Protein AF-A0A932PH37-F1 (afdb_monomer_lite)

Secondary structure (DSSP, 8-state):
-PPPPHHHHHHHHHHHH-TTS---HHHHHHHHHHS-B-----BPPGGG-EEEP-PPPPPSSSS----EEEE---GGGTEEEEEEEE--STTSS-TTSEEEEEEEGGG--STGGGTT-EEEEEE-B-TTEEEEEEPPPTT--EE--TTS--EE--SEEEESPBSS-EEEEEE-TTS-EEEEEE-SS-GGGSS-HHHHHHTTSSHHHHHHHHHH-EEE-TTS-EEEPPGGGSTTSS-GGG-TT-EEEEE-GGGTT-EE-TTS-EES--HHHHHHHHHHHHT--TTEEEEEEEEEEEEEEEE-TTS-EEEEEEEEEEEEEEE------TTS--------TT--PPPEEEEEEEEEEEEEEESS-S-EE---SSS----

pLDDT: mean 86.45, std 14.24, range [42.91, 98.31]

Foldseek 3Di:
DDDDDLARLLVVLLQQQAPVHPHAPVSNVVSVFWAAEFEFLFDDDPPQWDWDDAPQQAFPDPDRQGQTETERDDQQSFKWWKRKDAPPDPVRPFHQHIYIDTDTVVRVQEPVSSPSTHIEGEAHDDASYKYKYKQAAVVCQWDDDPRGDTGGRHQKYWYRFDDQKKKKWKFAQLIIMIIIGHHDDDPCNGGDCQLCVLQPVDPQSVVLQVVQGWDQDPVRHIHRDDLCRDPQSGTRPGDPPMFMFMDGCCVAQWNQDPVRDIDRDHPLQVVVLVVCVVPPDDFWDDKDKGKTWIWMWGQHPNSGIWIKIWIKIKIKTWGFDQPPDPPDDRDPPDDDPPDPRDTDIDIHMGTQFMAGGPRPHDDTDGDHDDDDDPD

Radius of gyration: 23.02 Å; chains: 1; bounding box: 61×54×75 Å

Sequence (375 aa):
MAVASQEQRAKTAQKMLDPANNFTYLDQTYFLETCPISPPHGYFVNSMATKKATPRVISTEKDQFTFEKMKITDVLDKIAYIKFRPVTNNTEGQPGAITFSTTLVRDLKTTGERAGMVPCWFLPWYSAKIIQMSIPDVNTAQFTPPGYDPIPNPRLFFTAAINGCSVFAYGNPRSPRVAHAGINGALRDCIQAQDFQSLGGESHQVWRNLLEGIKVDGTGRVVPKTAAEHKSGTLKQNRAGGSFGEVSRLQYVSRLKPNGNFEAVTNESDAFEKYLEKNRTGYVTKVQVNPFGCVFGLRNDGGAWAFTLQRNACVSYHRVYVKKSLFSKAKTVSHGPDKKTPDLLFYSAVNLGFTRFFPQPSLVHYHAKESIQIY

Structure (mmCIF, N/CA/C/O backbone):
data_AF-A0A932PH37-F1
#
_entry.id   AF-A0A932PH37-F1
#
loop_
_atom_site.group_PDB
_atom_site.id
_atom_site.type_symbol
_atom_site.label_atom_id
_atom_site.label_alt_id
_atom_site.label_comp_id
_atom_site.label_asym_id
_atom_site.label_entity_id
_atom_site.label_seq_id
_atom_site.pdbx_PDB_ins_code
_atom_site.Cartn_x
_atom_site.Cartn_y
_atom_site.Cartn_z
_atom_site.occupancy
_atom_site.B_iso_or_equiv
_atom_site.auth_seq_id
_atom_site.auth_comp_id
_atom_site.auth_asym_id
_atom_site.auth_atom_id
_atom_site.pdbx_PDB_model_num
ATOM 1 N N . MET A 1 1 ? -22.211 -6.335 22.040 1.00 43.66 1 MET A N 1
ATOM 2 C CA . MET A 1 1 ? -20.887 -6.983 22.212 1.00 43.66 1 MET A CA 1
ATOM 3 C C . MET A 1 1 ? -19.877 -5.900 22.544 1.00 43.66 1 MET A C 1
ATOM 5 O O . MET A 1 1 ? -19.905 -4.866 21.890 1.00 43.66 1 MET A O 1
ATOM 9 N N . ALA A 1 2 ? -19.036 -6.085 23.565 1.00 53.03 2 ALA A N 1
ATOM 10 C CA . ALA A 1 2 ? -17.994 -5.108 23.873 1.00 53.03 2 ALA A CA 1
ATOM 11 C C . ALA A 1 2 ? -16.964 -5.084 22.735 1.00 53.03 2 ALA A C 1
ATOM 13 O O . ALA A 1 2 ? -16.420 -6.121 22.358 1.00 53.03 2 ALA A O 1
ATOM 14 N N . VAL A 1 3 ? -16.722 -3.907 22.165 1.00 66.19 3 VAL A N 1
ATOM 15 C CA . VAL A 1 3 ? -15.697 -3.722 21.140 1.00 66.19 3 VAL A CA 1
ATOM 16 C C . VAL A 1 3 ? -14.330 -3.835 21.818 1.00 66.19 3 VAL A C 1
ATOM 18 O O . VAL A 1 3 ? -14.034 -3.053 22.719 1.00 66.19 3 VAL A O 1
ATOM 21 N N . ALA A 1 4 ? -13.501 -4.797 21.397 1.00 79.06 4 ALA A N 1
ATOM 22 C CA . ALA A 1 4 ? -12.147 -4.957 21.930 1.00 79.06 4 ALA A CA 1
ATOM 23 C C . ALA A 1 4 ? -11.355 -3.644 21.817 1.00 79.06 4 ALA A C 1
ATOM 25 O O . ALA A 1 4 ? -11.414 -2.968 20.777 1.00 79.06 4 ALA A O 1
ATOM 26 N N . SER A 1 5 ? -10.601 -3.306 22.869 1.00 88.00 5 SER A N 1
ATOM 27 C CA . SER A 1 5 ? -9.776 -2.096 22.893 1.00 88.00 5 SER A CA 1
ATOM 28 C C . SER A 1 5 ? -8.711 -2.144 21.793 1.00 88.00 5 SER A C 1
ATOM 30 O O . SER A 1 5 ? -8.308 -3.218 21.340 1.00 88.00 5 SER A O 1
ATOM 32 N N . GLN A 1 6 ? -8.215 -0.986 21.350 1.00 86.81 6 GLN A N 1
ATOM 33 C CA . GLN A 1 6 ? -7.153 -0.942 20.333 1.00 86.81 6 GLN A CA 1
ATOM 34 C C . GLN A 1 6 ? -5.896 -1.700 20.779 1.00 86.81 6 GLN A C 1
ATOM 36 O O . GLN A 1 6 ? -5.242 -2.349 19.967 1.00 86.81 6 GLN A O 1
ATOM 41 N N . GLU A 1 7 ? -5.583 -1.667 22.074 1.00 90.50 7 GLU A N 1
ATOM 42 C CA . GLU A 1 7 ? -4.462 -2.412 22.642 1.00 90.50 7 GLU A CA 1
ATOM 43 C C . GLU A 1 7 ? -4.683 -3.928 22.551 1.00 90.50 7 GLU A C 1
ATOM 45 O O . GLU A 1 7 ? -3.783 -4.661 22.144 1.00 90.50 7 GLU A O 1
ATOM 50 N N . GLN A 1 8 ? -5.894 -4.406 22.856 1.00 91.81 8 GLN A N 1
ATOM 51 C CA . GLN A 1 8 ? -6.252 -5.816 22.682 1.00 91.81 8 GLN A CA 1
ATOM 52 C C . GLN A 1 8 ? -6.168 -6.237 21.212 1.00 91.81 8 GLN A C 1
ATOM 54 O O . GLN A 1 8 ? -5.645 -7.312 20.918 1.00 91.81 8 GLN A O 1
ATOM 59 N N . ARG A 1 9 ? -6.616 -5.385 20.278 1.00 91.19 9 ARG A N 1
ATOM 60 C CA . ARG A 1 9 ? -6.482 -5.641 18.835 1.00 91.19 9 ARG A CA 1
ATOM 61 C C . ARG A 1 9 ? -5.021 -5.709 18.403 1.00 91.19 9 ARG A C 1
ATOM 63 O O . ARG A 1 9 ? -4.671 -6.622 17.670 1.00 91.19 9 ARG A O 1
ATOM 70 N N . ALA A 1 10 ? -4.167 -4.804 18.881 1.00 92.50 10 ALA A N 1
ATOM 71 C CA . ALA A 1 10 ? -2.737 -4.814 18.569 1.00 92.50 10 ALA A CA 1
ATOM 72 C C . ALA A 1 10 ? -2.035 -6.071 19.115 1.00 92.50 10 ALA A C 1
ATOM 74 O O . ALA A 1 10 ? -1.281 -6.715 18.389 1.00 92.50 10 ALA A O 1
ATOM 75 N N . LYS A 1 11 ? -2.336 -6.479 20.357 1.00 93.50 11 LYS A N 1
ATOM 76 C CA . LYS A 1 11 ? -1.835 -7.741 20.937 1.00 93.50 11 LYS A CA 1
ATOM 77 C C . LYS A 1 11 ? -2.321 -8.960 20.151 1.00 93.50 11 LYS A C 1
ATOM 79 O O . LYS A 1 11 ? -1.546 -9.877 19.896 1.00 93.50 11 LYS A O 1
ATOM 84 N N . THR A 1 12 ? -3.586 -8.949 19.731 1.00 93.38 12 THR A N 1
ATOM 85 C CA . THR A 1 12 ? -4.168 -10.001 18.887 1.00 93.38 12 THR A CA 1
ATOM 86 C C . THR A 1 12 ? -3.477 -10.055 17.526 1.00 93.38 12 THR A C 1
ATOM 88 O O . THR A 1 12 ? -3.078 -11.135 17.111 1.00 93.38 12 THR A O 1
ATOM 91 N N . ALA A 1 13 ? -3.237 -8.905 16.885 1.00 91.88 13 ALA A N 1
ATOM 92 C CA . ALA A 1 13 ? -2.492 -8.804 15.628 1.00 91.88 13 ALA A CA 1
ATOM 93 C C . ALA A 1 13 ? -1.100 -9.426 15.754 1.00 91.88 13 ALA A C 1
ATOM 95 O O . ALA A 1 13 ? -0.714 -10.266 14.944 1.00 91.88 13 ALA A O 1
ATOM 96 N N . GLN A 1 14 ? -0.374 -9.039 16.809 1.00 94.62 14 GLN A N 1
ATOM 97 C CA . GLN A 1 14 ? 0.966 -9.536 17.085 1.00 94.62 14 GLN A CA 1
ATOM 98 C C . GLN A 1 14 ? 0.960 -11.058 17.244 1.00 94.62 14 GLN A C 1
ATOM 100 O O . GLN A 1 14 ? 1.774 -11.732 16.630 1.00 94.62 14 GLN A O 1
ATOM 105 N N . LYS A 1 15 ? 0.006 -11.605 18.006 1.00 93.75 15 LYS A N 1
ATOM 106 C CA . LYS A 1 15 ? -0.135 -13.050 18.209 1.00 93.75 15 LYS A CA 1
ATOM 107 C C . LYS A 1 15 ? -0.517 -13.791 16.920 1.00 93.75 15 LYS A C 1
ATOM 109 O O . LYS A 1 15 ? 0.052 -14.834 16.632 1.00 93.75 15 LYS A O 1
ATOM 114 N N . MET A 1 16 ? -1.480 -13.281 16.151 1.00 92.38 16 MET A N 1
ATOM 115 C CA . MET A 1 16 ? -2.005 -13.972 14.963 1.00 92.38 16 MET A CA 1
ATOM 116 C C . MET A 1 16 ? -1.009 -14.020 13.803 1.00 92.38 16 MET A C 1
ATOM 118 O O . MET A 1 16 ? -1.027 -14.961 13.010 1.00 92.38 16 MET A O 1
ATOM 122 N N . LEU A 1 17 ? -0.158 -13.001 13.692 1.00 92.25 17 LEU A N 1
ATOM 123 C CA . LEU A 1 17 ? 0.766 -12.846 12.570 1.00 92.25 17 LEU A CA 1
ATOM 124 C C . LEU A 1 17 ? 2.197 -13.281 12.901 1.00 92.25 17 LEU A C 1
ATOM 126 O O . LEU A 1 17 ? 3.015 -13.384 11.991 1.00 92.25 17 LEU A O 1
ATOM 130 N N . ASP A 1 18 ? 2.503 -13.542 14.171 1.00 90.56 18 ASP A N 1
ATOM 131 C CA . ASP A 1 18 ? 3.788 -14.096 14.584 1.00 90.56 18 ASP A CA 1
ATOM 132 C C . ASP A 1 18 ? 3.935 -15.545 14.070 1.00 90.56 18 ASP A C 1
ATOM 134 O O . ASP A 1 18 ? 3.101 -16.392 14.408 1.00 90.56 18 ASP A O 1
ATOM 138 N N . PRO A 1 19 ? 4.984 -15.847 13.275 1.00 86.81 19 PRO A N 1
ATOM 139 C CA . PRO A 1 19 ? 5.234 -17.180 12.729 1.00 86.81 19 PRO A CA 1
ATOM 140 C C . PRO A 1 19 ? 5.391 -18.288 13.775 1.00 86.81 19 PRO A C 1
ATOM 142 O O . PRO A 1 19 ? 5.235 -19.456 13.430 1.00 86.81 19 PRO A O 1
ATOM 145 N N . ALA A 1 20 ? 5.718 -17.951 15.027 1.00 89.19 20 ALA A N 1
ATOM 146 C CA . ALA A 1 20 ? 5.797 -18.920 16.117 1.00 89.19 20 ALA A CA 1
ATOM 147 C C . ALA A 1 20 ? 4.415 -19.439 16.551 1.00 89.19 20 ALA A C 1
ATOM 149 O O . ALA A 1 20 ? 4.320 -20.461 17.230 1.00 89.19 20 ALA A O 1
ATOM 150 N N . ASN A 1 21 ? 3.337 -18.746 16.170 1.00 88.56 21 ASN A N 1
ATOM 151 C CA . ASN A 1 21 ? 1.976 -19.172 16.446 1.00 88.56 21 ASN A CA 1
ATOM 152 C C . ASN A 1 21 ? 1.391 -19.906 15.227 1.00 88.56 21 ASN A C 1
ATOM 154 O O . ASN A 1 21 ? 1.403 -19.399 14.109 1.00 88.56 21 ASN A O 1
ATOM 158 N N . ASN A 1 22 ? 0.811 -21.086 15.454 1.00 88.00 22 ASN A N 1
ATOM 159 C CA . ASN A 1 22 ? 0.248 -21.955 14.411 1.00 88.00 22 ASN A CA 1
ATOM 160 C C . ASN A 1 22 ? -1.141 -21.495 13.915 1.00 88.00 22 ASN A C 1
ATOM 162 O O . ASN A 1 22 ? -2.067 -22.301 13.829 1.00 88.00 22 ASN A O 1
ATOM 166 N N . PHE A 1 23 ? -1.324 -20.203 13.630 1.00 92.56 23 PHE A N 1
ATOM 167 C CA . PHE A 1 23 ? -2.563 -19.716 13.014 1.00 92.56 23 PHE A CA 1
ATOM 168 C C . PHE A 1 23 ? -2.621 -20.094 11.539 1.00 92.56 23 PHE A C 1
ATOM 170 O O . PHE A 1 23 ? -1.613 -20.056 10.829 1.00 92.56 23 PHE A O 1
ATOM 177 N N . THR A 1 24 ? -3.815 -20.441 11.063 1.00 92.00 24 THR A N 1
ATOM 178 C CA . THR A 1 24 ? -3.998 -20.812 9.662 1.00 92.00 24 THR A CA 1
ATOM 179 C C . THR A 1 24 ? -3.940 -19.580 8.759 1.00 92.00 24 THR A C 1
ATOM 181 O O . THR A 1 24 ? -4.174 -18.444 9.183 1.00 92.00 24 THR A O 1
ATOM 184 N N . TYR A 1 25 ? -3.700 -19.806 7.466 1.00 91.19 25 TYR A N 1
ATOM 185 C CA . TYR A 1 25 ? -3.813 -18.756 6.451 1.00 91.19 25 TYR A CA 1
ATOM 186 C C . TYR A 1 25 ? -5.185 -18.059 6.486 1.00 91.19 25 TYR A C 1
ATOM 188 O O . TYR A 1 25 ? -5.261 -16.844 6.294 1.00 91.19 25 TYR A O 1
ATOM 196 N N . LEU A 1 26 ? -6.264 -18.805 6.752 1.00 91.88 26 LEU A N 1
ATOM 197 C CA . LEU A 1 26 ? -7.620 -18.258 6.826 1.00 91.88 26 LEU A CA 1
ATOM 198 C C . LEU A 1 26 ? -7.801 -17.349 8.044 1.00 91.88 26 LEU A C 1
ATOM 200 O O . LEU A 1 26 ? -8.363 -16.266 7.895 1.00 91.88 26 LEU A O 1
ATOM 204 N N . ASP A 1 27 ? -7.262 -17.728 9.206 1.00 92.94 27 ASP A N 1
ATOM 205 C CA . ASP A 1 27 ? -7.324 -16.905 10.423 1.00 92.94 27 ASP A CA 1
ATOM 206 C C . ASP A 1 27 ? -6.609 -15.564 10.226 1.00 92.94 27 ASP A C 1
ATOM 208 O O . ASP A 1 27 ? -7.140 -14.499 10.547 1.00 92.94 27 ASP A O 1
ATOM 212 N N . GLN A 1 28 ? -5.405 -15.613 9.651 1.00 94.06 28 GLN A N 1
ATOM 213 C CA . GLN A 1 28 ? -4.604 -14.425 9.356 1.00 94.06 28 GLN A CA 1
ATOM 214 C C . GLN A 1 28 ? -5.293 -13.529 8.327 1.00 94.06 28 GLN A C 1
ATOM 216 O O . GLN A 1 28 ? -5.332 -12.308 8.487 1.00 94.06 28 GLN A O 1
ATOM 221 N N . THR A 1 29 ? -5.858 -14.140 7.286 1.00 92.94 29 THR A N 1
ATOM 222 C CA . THR A 1 29 ? -6.594 -13.434 6.236 1.00 92.94 29 THR A CA 1
ATOM 223 C C . THR A 1 29 ? -7.809 -12.729 6.819 1.00 92.94 29 THR A C 1
ATOM 225 O O . THR A 1 29 ? -7.935 -11.521 6.649 1.00 92.94 29 THR A O 1
ATOM 228 N N . TYR A 1 30 ? -8.640 -13.436 7.587 1.00 93.19 30 TYR A N 1
ATOM 229 C CA . TYR A 1 30 ? -9.812 -12.859 8.238 1.00 93.19 30 TYR A CA 1
ATOM 230 C C . TYR A 1 30 ? -9.436 -11.700 9.167 1.00 93.19 30 TYR A C 1
ATOM 232 O O . TYR A 1 30 ? -10.068 -10.643 9.129 1.00 93.19 30 TYR A O 1
ATOM 240 N N . PHE A 1 31 ? -8.373 -11.852 9.965 1.00 93.94 31 PHE A N 1
ATOM 241 C CA . PHE A 1 31 ? -7.896 -10.781 10.836 1.00 93.94 31 PHE A CA 1
ATOM 242 C C . PHE A 1 31 ? -7.495 -9.530 10.041 1.00 93.94 31 PHE A C 1
ATOM 244 O O . PHE A 1 31 ? -7.988 -8.436 10.322 1.00 93.94 31 PHE A O 1
ATOM 251 N N . LEU A 1 32 ? -6.634 -9.679 9.029 1.00 94.38 32 LEU A N 1
ATOM 252 C CA . LEU A 1 32 ? -6.189 -8.558 8.195 1.00 94.38 32 LEU A CA 1
ATOM 253 C C . LEU A 1 32 ? -7.328 -7.953 7.366 1.00 94.38 32 LEU A C 1
ATOM 255 O O . LEU A 1 32 ? -7.321 -6.759 7.092 1.00 94.38 32 LEU A O 1
ATOM 259 N N . GLU A 1 33 ? -8.321 -8.744 6.972 1.00 92.94 33 GLU A N 1
ATOM 260 C CA . GLU A 1 33 ? -9.471 -8.277 6.197 1.00 92.94 33 GLU A CA 1
ATOM 261 C C . GLU A 1 33 ? -10.505 -7.534 7.055 1.00 92.94 33 GLU A C 1
ATOM 263 O O . GLU A 1 33 ? -11.275 -6.756 6.500 1.00 92.94 33 GLU A O 1
ATOM 268 N N . THR A 1 34 ? -10.498 -7.695 8.384 1.00 90.88 34 THR A N 1
ATOM 269 C CA . THR A 1 34 ? -11.500 -7.102 9.293 1.00 90.88 34 THR A CA 1
ATOM 270 C C . THR A 1 34 ? -10.936 -6.067 10.268 1.00 90.88 34 THR A C 1
ATOM 272 O O . THR A 1 34 ? -11.679 -5.200 10.733 1.00 90.88 34 THR A O 1
ATOM 275 N N . CYS A 1 35 ? -9.637 -6.104 10.575 1.00 94.12 35 CYS A N 1
ATOM 276 C CA . CYS A 1 35 ? -9.002 -5.177 11.510 1.00 94.12 35 CYS A CA 1
ATOM 277 C C . CYS A 1 35 ? -8.478 -3.926 10.786 1.00 94.12 35 CYS A C 1
ATOM 279 O O . CYS A 1 35 ? -7.540 -4.060 10.003 1.00 94.12 35 CYS A O 1
ATOM 281 N N . PRO A 1 36 ? -9.005 -2.710 11.036 1.00 94.75 36 PRO A N 1
ATOM 282 C CA . PRO A 1 36 ? -8.530 -1.502 10.362 1.00 94.75 36 PRO A CA 1
ATOM 283 C C . PRO A 1 36 ? -7.059 -1.226 10.686 1.00 94.75 36 PRO A C 1
ATOM 285 O O . PRO A 1 36 ? -6.713 -0.936 11.836 1.00 94.75 36 PRO A O 1
ATOM 288 N N . ILE A 1 37 ? -6.203 -1.297 9.666 1.00 95.75 37 ILE A N 1
ATOM 289 C CA . ILE A 1 37 ? -4.762 -1.063 9.781 1.00 95.75 37 ILE A CA 1
ATOM 290 C C . ILE A 1 37 ? -4.401 0.233 9.058 1.00 95.75 37 ILE A C 1
ATOM 292 O O . ILE A 1 37 ? -4.753 0.433 7.897 1.00 95.75 37 ILE A O 1
ATOM 296 N N . SER A 1 38 ? -3.659 1.102 9.739 1.00 95.56 38 SER A N 1
ATOM 297 C CA . SER A 1 38 ? -3.057 2.321 9.199 1.00 95.56 38 SER A CA 1
ATOM 298 C C . SER A 1 38 ? -1.536 2.148 9.200 1.00 95.56 38 SER A C 1
ATOM 300 O O . SER A 1 38 ? -0.906 2.433 10.222 1.00 95.56 38 SER A O 1
ATOM 302 N N . PRO A 1 39 ? -0.920 1.657 8.106 1.00 93.81 39 PRO A N 1
ATOM 303 C CA . PRO A 1 39 ? 0.533 1.531 8.027 1.00 93.81 39 PRO A CA 1
ATOM 304 C C . PRO A 1 39 ? 1.235 2.869 8.295 1.00 93.81 39 PRO A C 1
ATOM 306 O O . PRO A 1 39 ? 0.648 3.923 8.037 1.00 93.81 39 PRO A O 1
ATOM 309 N N . PRO A 1 40 ? 2.489 2.862 8.771 1.00 92.56 40 PRO A N 1
ATOM 310 C CA . PRO A 1 40 ? 3.266 4.087 8.891 1.00 92.56 40 PRO A CA 1
ATOM 311 C C . PRO A 1 40 ? 3.567 4.672 7.503 1.00 92.56 40 PRO A C 1
ATOM 313 O O . PRO A 1 40 ? 3.606 3.956 6.500 1.00 92.56 40 PRO A O 1
ATOM 316 N N . HIS A 1 41 ? 3.866 5.972 7.438 1.00 85.19 41 HIS A N 1
ATOM 317 C CA . HIS A 1 41 ? 4.266 6.644 6.192 1.00 85.19 41 HIS A CA 1
ATOM 318 C C . HIS A 1 41 ? 5.526 6.050 5.542 1.00 85.19 41 HIS A C 1
ATOM 320 O O . HIS A 1 41 ? 5.725 6.247 4.348 1.00 85.19 41 HIS A O 1
ATOM 326 N N . GLY A 1 42 ? 6.341 5.307 6.306 1.00 69.94 42 GLY A N 1
ATOM 327 C CA . GLY A 1 42 ? 7.430 4.468 5.803 1.00 69.94 42 GLY A CA 1
ATOM 328 C C . GLY A 1 42 ? 8.365 5.204 4.846 1.00 69.94 42 GLY A C 1
ATOM 329 O O . GLY A 1 42 ? 8.386 4.895 3.654 1.00 69.94 42 GLY A O 1
ATOM 330 N N . TYR A 1 43 ? 9.114 6.183 5.362 1.00 68.94 43 TYR A N 1
ATOM 331 C CA . TYR A 1 43 ? 10.050 6.957 4.551 1.00 68.94 43 TYR A CA 1
ATOM 332 C C . TYR A 1 43 ? 11.271 6.127 4.151 1.00 68.94 43 TYR A C 1
ATOM 334 O O . TYR A 1 43 ? 11.940 5.513 4.981 1.00 68.94 43 TYR A O 1
ATOM 342 N N . PHE A 1 44 ? 11.572 6.147 2.855 1.00 65.38 44 PHE A N 1
ATOM 343 C CA . PHE A 1 44 ? 12.788 5.576 2.295 1.00 65.38 44 PHE A CA 1
ATOM 344 C C . PHE A 1 44 ? 14.030 6.378 2.719 1.00 65.38 44 PHE A C 1
ATOM 346 O O . PHE A 1 44 ? 14.103 7.581 2.465 1.00 65.38 44 PHE A O 1
ATOM 353 N N . VAL A 1 45 ? 15.043 5.721 3.286 1.00 67.06 45 VAL A N 1
ATOM 354 C CA . VAL A 1 45 ? 16.398 6.284 3.381 1.00 67.06 45 VAL A CA 1
ATOM 355 C C . VAL A 1 45 ? 17.102 6.071 2.037 1.00 67.06 45 VAL A C 1
ATOM 357 O O . VAL A 1 45 ? 17.170 4.949 1.538 1.00 67.06 45 VAL A O 1
ATOM 360 N N . ASN A 1 46 ? 17.633 7.139 1.430 1.00 62.47 46 ASN A N 1
ATOM 361 C CA . ASN A 1 46 ? 18.216 7.124 0.074 1.00 62.47 46 ASN A CA 1
ATOM 362 C C . ASN A 1 46 ? 19.297 6.047 -0.167 1.00 62.47 46 ASN A C 1
ATOM 364 O O . ASN A 1 46 ? 19.571 5.715 -1.319 1.00 62.47 46 ASN A O 1
ATOM 368 N N . SER A 1 47 ? 19.895 5.488 0.887 1.00 59.09 47 SER A N 1
ATOM 369 C CA . SER A 1 47 ? 20.947 4.467 0.829 1.00 59.09 47 SER A CA 1
ATOM 370 C C . SER A 1 47 ? 20.469 3.050 0.467 1.00 59.09 47 SER A C 1
ATOM 372 O O . SER A 1 47 ? 21.309 2.175 0.277 1.00 59.09 47 SER A O 1
ATOM 374 N N . MET A 1 48 ? 19.159 2.795 0.359 1.00 61.88 48 MET A N 1
ATOM 375 C CA . MET A 1 48 ? 18.602 1.427 0.280 1.00 61.88 48 MET A CA 1
ATOM 376 C C . MET A 1 48 ? 18.247 0.935 -1.138 1.00 61.88 48 MET A C 1
ATOM 378 O O . MET A 1 48 ? 17.683 -0.148 -1.303 1.00 61.88 48 MET A O 1
ATOM 382 N N . ALA A 1 49 ? 18.489 1.718 -2.197 1.00 70.56 49 ALA A N 1
ATOM 383 C CA . ALA A 1 49 ? 18.125 1.299 -3.554 1.00 70.56 49 ALA A CA 1
ATOM 384 C C . ALA A 1 49 ? 19.145 1.674 -4.618 1.00 70.56 49 ALA A C 1
ATOM 386 O O . ALA A 1 49 ? 19.741 2.749 -4.623 1.00 70.56 49 ALA A O 1
ATOM 387 N N . THR A 1 50 ? 19.217 0.798 -5.618 1.00 71.06 50 THR A N 1
ATOM 388 C CA . THR A 1 50 ? 19.857 1.122 -6.886 1.00 71.06 50 THR A CA 1
ATOM 389 C C . THR A 1 50 ? 18.927 2.027 -7.687 1.00 71.06 50 THR A C 1
ATOM 391 O O . THR A 1 50 ? 17.765 1.695 -7.965 1.00 71.06 50 THR A O 1
ATOM 394 N N . LYS A 1 51 ? 19.433 3.209 -8.044 1.00 72.56 51 LYS A N 1
ATOM 395 C CA . LYS A 1 51 ? 18.732 4.128 -8.937 1.00 72.56 51 LYS A CA 1
ATOM 396 C C . LYS A 1 51 ? 18.866 3.611 -10.359 1.00 72.56 51 LYS A C 1
ATOM 398 O O . LYS A 1 51 ? 19.976 3.403 -10.845 1.00 72.56 51 LYS A O 1
ATOM 403 N N . LYS A 1 52 ? 17.743 3.429 -11.050 1.00 64.56 52 LYS A N 1
ATOM 404 C CA . LYS A 1 52 ? 17.769 3.272 -12.501 1.00 64.56 52 LYS A CA 1
ATOM 405 C C . LYS A 1 52 ? 17.457 4.625 -13.121 1.00 64.56 52 LYS A C 1
ATOM 407 O O . LYS A 1 52 ? 16.384 5.175 -12.872 1.00 64.56 52 LYS A O 1
ATOM 412 N N . ALA A 1 53 ? 18.379 5.134 -13.939 1.00 53.47 53 ALA A N 1
ATOM 413 C CA . ALA A 1 53 ? 18.146 6.343 -14.717 1.00 53.47 53 ALA A CA 1
ATOM 414 C C . ALA A 1 53 ? 16.825 6.192 -15.485 1.00 53.47 53 ALA A C 1
ATOM 416 O O . ALA A 1 53 ? 16.629 5.247 -16.255 1.00 53.47 53 ALA A O 1
ATOM 417 N N . THR A 1 54 ? 15.890 7.083 -15.184 1.00 57.44 54 THR A N 1
ATOM 418 C CA . THR A 1 54 ? 14.604 7.205 -15.869 1.00 57.44 54 THR A CA 1
ATOM 419 C C . THR A 1 54 ? 14.665 8.529 -16.634 1.00 57.44 54 THR A C 1
ATOM 421 O O . THR A 1 54 ? 15.312 9.452 -16.132 1.00 57.44 54 THR A O 1
ATOM 424 N N . PRO A 1 55 ? 14.089 8.636 -17.848 1.00 55.75 55 PRO A N 1
ATOM 425 C CA . PRO A 1 55 ? 14.026 9.913 -18.551 1.00 55.75 55 PRO A CA 1
ATOM 426 C C . PRO A 1 55 ? 13.478 10.994 -17.616 1.00 55.75 55 PRO A C 1
ATOM 428 O O . PRO A 1 55 ? 12.476 10.763 -16.936 1.00 55.75 55 PRO A O 1
ATOM 431 N N . ARG A 1 56 ? 14.171 12.135 -17.531 1.00 61.84 56 ARG A N 1
ATOM 432 C CA . ARG A 1 56 ? 13.730 13.258 -16.700 1.00 61.84 56 ARG A CA 1
ATOM 433 C C . ARG A 1 56 ? 12.441 13.814 -17.299 1.00 61.84 56 ARG A C 1
ATOM 435 O O . ARG A 1 56 ? 12.421 14.153 -18.477 1.00 61.84 56 ARG A O 1
ATOM 442 N N . VAL A 1 57 ? 11.394 13.920 -16.490 1.00 61.25 57 VAL A N 1
ATOM 443 C CA . VAL A 1 57 ? 10.249 14.784 -16.800 1.00 61.25 57 VAL A CA 1
ATOM 444 C C . VAL A 1 57 ? 10.605 16.143 -16.213 1.00 61.25 57 VAL A C 1
ATOM 446 O O . VAL A 1 57 ? 10.931 16.215 -15.033 1.00 61.25 57 VAL A O 1
ATOM 449 N N . ILE A 1 58 ? 10.663 17.191 -17.030 1.00 56.97 58 ILE A N 1
ATOM 450 C CA . ILE A 1 58 ? 11.142 18.504 -16.586 1.00 56.97 58 ILE A CA 1
ATOM 451 C C . ILE A 1 58 ? 9.940 19.331 -16.109 1.00 56.97 58 ILE A C 1
ATOM 453 O O . ILE A 1 58 ? 9.040 19.640 -16.884 1.00 56.97 58 ILE A O 1
ATOM 457 N N . SER A 1 59 ? 9.932 19.676 -14.821 1.00 54.44 59 SER A N 1
ATOM 458 C CA . SER A 1 59 ? 8.966 20.592 -14.189 1.00 54.44 59 SER A CA 1
ATOM 459 C C . SER A 1 59 ? 9.081 22.028 -14.742 1.00 54.44 59 SER A C 1
ATOM 461 O O . SER A 1 59 ? 10.141 22.430 -15.219 1.00 54.44 59 SER A O 1
ATOM 463 N N . THR A 1 60 ? 7.976 22.782 -14.707 1.00 48.97 60 THR A N 1
ATOM 464 C CA . THR A 1 60 ? 7.839 24.191 -15.147 1.00 48.97 60 THR A CA 1
ATOM 465 C C . THR A 1 60 ? 8.447 25.187 -14.173 1.00 48.97 60 THR A C 1
ATOM 467 O O . THR A 1 60 ? 8.715 26.324 -14.553 1.00 48.97 60 THR A O 1
ATOM 470 N N . GLU A 1 61 ? 8.623 24.787 -12.918 1.00 54.78 61 GLU A N 1
ATOM 471 C CA . GLU A 1 61 ? 9.110 25.655 -11.854 1.00 54.78 61 GLU A CA 1
ATOM 472 C C . GLU A 1 61 ? 10.615 25.470 -11.628 1.00 54.78 61 GLU A C 1
ATOM 474 O O . GLU A 1 61 ? 11.225 24.504 -12.091 1.00 54.78 61 GLU A O 1
ATOM 479 N N . LYS A 1 62 ? 11.225 26.412 -10.892 1.00 49.91 62 LYS A N 1
ATOM 480 C CA . LYS A 1 62 ? 12.664 26.438 -10.560 1.00 49.91 62 LYS A CA 1
ATOM 481 C C . LYS A 1 62 ? 13.181 25.153 -9.888 1.00 49.91 62 LYS A C 1
ATOM 483 O O . LYS A 1 62 ? 14.392 24.945 -9.874 1.00 49.91 62 LYS A O 1
ATOM 488 N N . ASP A 1 63 ? 12.291 24.272 -9.433 1.00 52.91 63 ASP A N 1
ATOM 489 C CA . ASP A 1 63 ? 12.618 22.954 -8.903 1.00 52.91 63 ASP A CA 1
ATOM 490 C C . ASP A 1 63 ? 12.297 21.852 -9.929 1.00 52.91 63 ASP A C 1
ATOM 492 O O . ASP A 1 63 ? 11.148 21.460 -10.161 1.00 52.91 63 ASP A O 1
ATOM 496 N N . GLN A 1 64 ? 13.346 21.322 -10.568 1.00 58.56 64 GLN A N 1
ATOM 497 C CA . GLN A 1 64 ? 13.245 20.162 -11.455 1.00 58.56 64 GLN A CA 1
ATOM 498 C C . GLN A 1 64 ? 12.876 18.904 -10.649 1.00 58.56 64 GLN A C 1
ATOM 500 O O . GLN A 1 64 ? 13.741 18.234 -10.081 1.00 58.56 64 GLN A O 1
ATOM 505 N N . PHE A 1 65 ? 11.600 18.519 -10.643 1.00 64.44 65 PHE A N 1
ATOM 506 C CA . PHE A 1 65 ? 11.186 17.216 -10.120 1.00 64.44 65 PHE A CA 1
ATOM 507 C C . PHE A 1 65 ? 11.613 16.096 -11.068 1.00 64.44 65 PHE A C 1
ATOM 509 O O . PHE A 1 65 ? 11.145 16.010 -12.194 1.00 64.44 65 PHE A O 1
ATOM 516 N N . THR A 1 66 ? 12.485 15.193 -10.610 1.00 74.38 66 THR A N 1
ATOM 517 C CA . THR A 1 66 ? 12.853 14.001 -11.389 1.00 74.38 66 THR A CA 1
ATOM 518 C C . THR A 1 66 ? 12.114 12.775 -10.870 1.00 74.38 66 THR A C 1
ATOM 520 O O . THR A 1 66 ? 12.409 12.271 -9.776 1.00 74.38 66 THR A O 1
ATOM 523 N N . PHE A 1 67 ? 11.203 12.252 -11.695 1.00 83.44 67 PHE A N 1
ATOM 524 C CA . PHE A 1 67 ? 10.636 10.926 -11.482 1.00 83.44 67 PHE A CA 1
ATOM 525 C C . PHE A 1 67 ? 11.729 9.880 -11.642 1.00 83.44 67 PHE A C 1
ATOM 527 O O . PHE A 1 67 ? 12.354 9.767 -12.696 1.00 83.44 67 PHE A O 1
ATOM 534 N N . GLU A 1 68 ? 11.964 9.100 -10.593 1.00 87.31 68 GLU A N 1
ATOM 535 C CA . GLU A 1 68 ? 12.946 8.020 -10.641 1.00 87.31 68 GLU A CA 1
ATOM 536 C C . GLU A 1 68 ? 12.309 6.693 -10.266 1.00 87.31 68 GLU A C 1
ATOM 538 O O . GLU A 1 68 ? 11.487 6.581 -9.352 1.00 87.31 68 GLU A O 1
ATOM 543 N N . LYS A 1 69 ? 12.757 5.654 -10.963 1.00 90.38 69 LYS A N 1
ATOM 544 C CA . LYS A 1 69 ? 12.465 4.275 -10.621 1.00 90.38 69 LYS A CA 1
ATOM 545 C C . LYS A 1 69 ? 13.590 3.714 -9.763 1.00 90.38 69 LYS A C 1
ATOM 547 O O . LYS A 1 69 ? 14.731 3.587 -10.211 1.00 90.38 69 LYS A O 1
ATOM 552 N N . MET A 1 70 ? 13.250 3.348 -8.538 1.00 91.94 70 MET A N 1
ATOM 553 C CA . MET A 1 70 ? 14.175 2.799 -7.554 1.00 91.94 70 MET A CA 1
ATOM 554 C C . MET A 1 70 ? 13.897 1.313 -7.379 1.00 91.94 70 MET A C 1
ATOM 556 O O . MET A 1 70 ? 12.742 0.894 -7.288 1.00 91.94 70 MET A O 1
ATOM 560 N N . LYS A 1 71 ? 14.952 0.497 -7.354 1.00 94.06 71 LYS A N 1
ATOM 561 C CA . LYS A 1 71 ? 14.828 -0.938 -7.101 1.00 94.06 71 LYS A CA 1
ATOM 562 C C . LYS A 1 71 ? 15.546 -1.294 -5.807 1.00 94.06 71 LYS A C 1
ATOM 564 O O . LYS A 1 71 ? 16.758 -1.112 -5.702 1.00 94.06 71 LYS A O 1
ATOM 569 N N . ILE A 1 72 ? 14.798 -1.867 -4.872 1.00 94.19 72 ILE A N 1
ATOM 570 C CA . ILE A 1 72 ? 15.348 -2.496 -3.677 1.00 94.19 72 ILE A CA 1
ATOM 571 C C . ILE A 1 72 ? 15.824 -3.890 -4.084 1.00 94.19 72 ILE A C 1
ATOM 573 O O . ILE A 1 72 ? 15.048 -4.710 -4.595 1.00 94.19 72 ILE A O 1
ATOM 577 N N . THR A 1 73 ? 17.119 -4.146 -3.936 1.00 94.31 73 THR A N 1
ATOM 578 C CA . THR A 1 7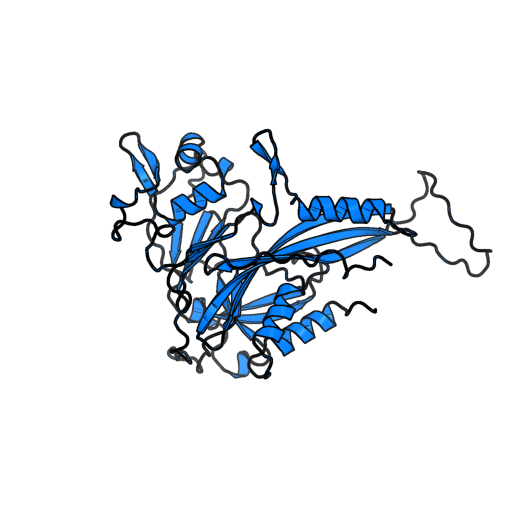3 ? 17.756 -5.397 -4.373 1.00 94.31 73 THR A CA 1
ATOM 579 C C . THR A 1 73 ? 18.256 -6.233 -3.210 1.00 94.31 73 THR A C 1
ATOM 581 O O . THR A 1 73 ? 18.056 -7.448 -3.256 1.00 94.31 73 THR A O 1
ATOM 584 N N . ASP A 1 74 ? 18.816 -5.597 -2.184 1.00 94.38 74 ASP A N 1
ATOM 585 C CA . ASP A 1 74 ? 19.295 -6.260 -0.975 1.00 94.38 74 ASP A CA 1
ATOM 586 C C . ASP A 1 74 ? 18.118 -6.810 -0.155 1.00 94.38 74 ASP A C 1
ATOM 588 O O . ASP A 1 74 ? 17.082 -6.161 -0.027 1.00 94.38 74 ASP A O 1
ATOM 592 N N . VAL A 1 75 ? 18.248 -8.030 0.365 1.00 95.75 75 VAL A N 1
ATOM 593 C CA . VAL A 1 75 ? 17.228 -8.636 1.228 1.00 95.75 75 VAL A CA 1
ATOM 594 C C . VAL A 1 75 ? 17.112 -7.907 2.566 1.00 95.75 75 VAL A C 1
ATOM 596 O O . VAL A 1 75 ? 16.003 -7.795 3.090 1.00 95.75 75 VAL A O 1
ATOM 599 N N . LEU A 1 76 ? 18.217 -7.335 3.059 1.00 95.81 76 LEU A N 1
ATOM 600 C CA . LEU A 1 76 ? 18.262 -6.571 4.307 1.00 95.81 76 LEU A CA 1
ATOM 601 C C . LEU A 1 76 ? 17.393 -5.303 4.262 1.00 95.81 76 LEU A C 1
ATOM 603 O O . LEU A 1 76 ? 16.978 -4.811 5.311 1.00 95.81 76 LEU A O 1
ATOM 607 N N . ASP A 1 77 ? 17.085 -4.830 3.050 1.00 95.00 77 ASP A N 1
ATOM 608 C CA . ASP A 1 77 ? 16.270 -3.639 2.772 1.00 95.00 77 ASP A CA 1
ATOM 609 C C . ASP A 1 77 ? 14.835 -3.957 2.353 1.00 95.00 77 ASP A C 1
ATOM 611 O O . ASP A 1 77 ? 13.992 -3.064 2.271 1.00 95.00 77 ASP A O 1
ATOM 615 N N . LYS A 1 78 ? 14.552 -5.222 2.029 1.00 95.62 78 LYS A N 1
ATOM 616 C CA . LYS A 1 78 ? 13.219 -5.671 1.605 1.00 95.62 78 LYS A CA 1
ATOM 617 C C . LYS A 1 78 ? 12.400 -6.239 2.753 1.00 95.62 78 LYS A C 1
ATOM 619 O O . LYS A 1 78 ? 11.170 -6.216 2.691 1.00 95.62 78 LYS A O 1
ATOM 624 N N . ILE A 1 79 ? 13.072 -6.819 3.744 1.00 97.06 79 ILE A N 1
ATOM 625 C CA . ILE A 1 79 ? 12.426 -7.410 4.908 1.00 97.06 79 ILE A CA 1
ATOM 626 C C . ILE A 1 79 ? 12.475 -6.393 6.046 1.00 97.06 79 ILE A C 1
ATOM 628 O O . ILE A 1 79 ? 13.524 -5.832 6.360 1.00 97.06 79 ILE A O 1
ATOM 632 N N . ALA A 1 80 ? 11.321 -6.165 6.661 1.00 96.81 80 ALA A N 1
ATOM 633 C CA . ALA A 1 80 ? 11.204 -5.433 7.911 1.00 96.81 80 ALA A CA 1
ATOM 634 C C . ALA A 1 80 ? 10.600 -6.346 8.974 1.00 96.81 80 ALA A C 1
ATOM 636 O O . ALA A 1 80 ? 9.745 -7.180 8.675 1.00 96.81 80 ALA A O 1
ATOM 637 N N . TYR A 1 81 ? 11.008 -6.143 10.217 1.00 97.06 81 TYR A N 1
ATOM 638 C CA . TYR A 1 81 ? 10.312 -6.657 11.383 1.00 97.06 81 TYR A CA 1
ATOM 639 C C . TYR A 1 81 ? 9.347 -5.589 11.887 1.00 97.06 81 TYR A C 1
ATOM 641 O O . TYR A 1 81 ? 9.718 -4.420 12.040 1.00 97.06 81 TYR A O 1
ATOM 649 N N . ILE A 1 82 ? 8.097 -5.986 12.113 1.00 97.00 82 ILE A N 1
ATOM 650 C CA . ILE A 1 82 ? 7.027 -5.089 12.536 1.00 97.00 82 ILE A CA 1
ATOM 651 C C . ILE A 1 82 ? 6.524 -5.424 13.932 1.00 97.00 82 ILE A C 1
ATOM 653 O O . ILE A 1 82 ? 6.481 -6.588 14.335 1.00 97.00 82 ILE A O 1
ATOM 657 N N . LYS A 1 83 ? 6.114 -4.385 14.658 1.00 96.38 83 LYS A N 1
ATOM 658 C CA . LYS A 1 83 ? 5.466 -4.509 15.965 1.00 96.38 83 LYS A CA 1
ATOM 659 C C . LYS A 1 83 ? 4.179 -3.704 15.971 1.00 96.38 83 LYS A C 1
ATOM 661 O O . LYS A 1 83 ? 4.214 -2.479 15.830 1.00 96.38 83 LYS A O 1
ATOM 666 N N . PHE A 1 84 ? 3.051 -4.396 16.104 1.00 96.31 84 PHE A N 1
ATOM 667 C CA . PHE A 1 84 ? 1.739 -3.755 16.097 1.00 96.31 84 PHE A CA 1
ATOM 668 C C . PHE A 1 84 ? 1.507 -2.951 17.374 1.00 96.31 84 PHE A C 1
ATOM 670 O O . PHE A 1 84 ? 1.884 -3.359 18.473 1.00 96.31 84 PHE A O 1
ATOM 677 N N . ARG A 1 85 ? 0.853 -1.801 17.224 1.00 95.75 85 ARG A N 1
ATOM 678 C CA . ARG A 1 85 ? 0.501 -0.899 18.321 1.00 95.75 85 ARG A CA 1
ATOM 679 C C . ARG A 1 85 ? -0.748 -0.078 17.978 1.00 95.75 85 ARG A C 1
ATOM 681 O O . ARG A 1 85 ? -1.071 0.073 16.800 1.00 95.75 85 ARG A O 1
ATOM 688 N N . PRO A 1 86 ? -1.451 0.478 18.973 1.00 93.88 86 PRO A N 1
ATOM 689 C CA . PRO A 1 86 ? -2.504 1.460 18.729 1.00 93.88 86 PRO A CA 1
ATOM 690 C C . PRO A 1 86 ? -1.975 2.720 18.031 1.00 93.88 86 PRO A C 1
ATOM 692 O O . PRO A 1 86 ? -0.817 3.105 18.228 1.00 93.88 86 PRO A O 1
ATOM 695 N N . VAL A 1 87 ? -2.840 3.388 17.264 1.00 91.12 87 VAL A N 1
ATOM 696 C CA . VAL A 1 87 ? -2.626 4.788 16.868 1.00 91.12 87 VAL A CA 1
ATOM 697 C C . VAL A 1 87 ? -2.997 5.671 18.056 1.00 91.12 87 VAL A C 1
ATOM 699 O O . VAL A 1 87 ? -4.158 5.702 18.460 1.00 91.12 87 VAL A O 1
ATOM 702 N N . THR A 1 88 ? -2.018 6.364 18.639 1.00 83.75 88 THR A N 1
ATOM 703 C CA . THR A 1 88 ? -2.229 7.098 19.902 1.00 83.75 88 THR A CA 1
ATOM 704 C C . THR A 1 88 ? -2.688 8.540 19.700 1.00 83.75 88 THR A C 1
ATOM 706 O O . THR A 1 88 ? -3.246 9.145 20.613 1.00 83.75 88 THR A O 1
ATOM 709 N N . ASN A 1 89 ? -2.474 9.098 18.507 1.00 81.50 89 ASN A N 1
ATOM 710 C CA . ASN A 1 89 ? -2.809 10.477 18.167 1.00 81.50 89 ASN A CA 1
ATOM 711 C C . ASN A 1 89 ? -2.995 10.650 16.646 1.00 81.50 89 ASN A C 1
ATOM 713 O O . ASN A 1 89 ? -2.629 9.781 15.854 1.00 81.50 89 ASN A O 1
ATOM 717 N N . ASN A 1 90 ? -3.529 11.802 16.235 1.00 76.94 90 ASN A N 1
ATOM 718 C CA . ASN A 1 90 ? -3.794 12.120 14.826 1.00 76.94 90 ASN A CA 1
ATOM 719 C C . ASN A 1 90 ? -2.519 12.315 13.986 1.00 76.94 90 ASN A C 1
ATOM 721 O O . ASN A 1 90 ? -2.586 12.254 12.763 1.00 76.94 90 ASN A O 1
ATOM 725 N N . THR A 1 91 ? -1.367 12.582 14.611 1.00 80.19 91 THR A N 1
ATOM 726 C CA . THR A 1 91 ? -0.103 12.785 13.879 1.00 80.19 91 THR A CA 1
ATOM 727 C C . THR A 1 91 ? 0.533 11.472 13.428 1.00 80.19 91 THR A C 1
ATOM 729 O O . THR A 1 91 ? 1.310 11.456 12.480 1.00 80.19 91 THR A O 1
ATOM 732 N N . GLU A 1 92 ? 0.174 10.359 14.070 1.00 77.00 92 GLU A N 1
ATOM 733 C CA . GLU A 1 92 ? 0.678 9.020 13.750 1.00 77.00 92 GLU A CA 1
ATOM 734 C C . GLU A 1 92 ? -0.129 8.294 12.666 1.00 77.00 92 GLU A C 1
ATOM 736 O O . GLU A 1 92 ? 0.294 7.235 12.199 1.00 77.00 92 GLU A O 1
ATOM 741 N N . GLY A 1 93 ? -1.289 8.825 12.275 1.00 83.38 93 GLY A N 1
ATOM 742 C CA . GLY A 1 93 ? -2.157 8.207 11.281 1.00 83.38 93 GLY A CA 1
ATOM 743 C C . GLY A 1 93 ? -3.628 8.370 11.627 1.00 83.38 93 GLY A C 1
ATOM 744 O O . GLY A 1 93 ? -4.078 9.460 11.960 1.00 83.38 93 GLY A O 1
ATOM 745 N N . GLN A 1 94 ? -4.384 7.279 11.509 1.00 89.56 94 GLN A N 1
ATOM 746 C CA . GLN A 1 94 ? -5.842 7.271 11.638 1.00 89.56 94 GLN A CA 1
ATOM 747 C C . GLN A 1 94 ? -6.251 6.779 13.036 1.00 89.56 94 GLN A C 1
ATOM 749 O O . GLN A 1 94 ? -6.190 5.570 13.290 1.00 89.56 94 GLN A O 1
ATOM 754 N N . PRO A 1 95 ? -6.644 7.667 13.971 1.00 88.81 95 PRO A N 1
ATOM 755 C CA . PRO A 1 95 ? -7.046 7.250 15.310 1.00 88.81 95 PRO A CA 1
ATOM 756 C C . PRO A 1 95 ? -8.215 6.269 15.239 1.00 88.81 95 PRO A C 1
ATOM 758 O O . PRO A 1 95 ? -9.080 6.378 14.372 1.00 88.81 95 PRO A O 1
ATOM 761 N N . GLY A 1 96 ? -8.250 5.290 16.141 1.00 87.62 96 GLY A N 1
ATOM 762 C CA . GLY A 1 96 ? -9.213 4.191 16.034 1.00 87.62 96 GLY A CA 1
ATOM 763 C C . GLY A 1 96 ? -8.640 2.928 15.393 1.00 87.62 96 GLY A C 1
ATOM 764 O O . GLY A 1 96 ? -9.131 1.835 15.681 1.00 87.62 96 GLY A O 1
ATOM 765 N N . ALA A 1 97 ? -7.617 3.067 14.545 1.00 93.19 97 ALA A N 1
ATOM 766 C CA . ALA A 1 97 ? -6.958 1.959 13.862 1.00 93.19 97 ALA A CA 1
ATOM 767 C C . ALA A 1 97 ? -5.805 1.380 14.698 1.00 93.19 97 ALA A C 1
ATOM 769 O O . ALA A 1 97 ? -5.374 1.958 15.700 1.00 93.19 97 ALA A O 1
ATOM 770 N N . ILE A 1 98 ? -5.273 0.241 14.252 1.00 95.50 98 ILE A N 1
ATOM 771 C CA . ILE A 1 98 ? -3.935 -0.203 14.654 1.00 95.50 98 ILE A CA 1
ATOM 772 C C . ILE A 1 98 ? -2.903 0.257 13.620 1.00 95.50 98 ILE A C 1
ATOM 774 O O . ILE A 1 98 ? -3.202 0.409 12.437 1.00 95.50 98 ILE A O 1
ATOM 778 N N . THR A 1 99 ? -1.675 0.468 14.066 1.00 95.88 99 THR A N 1
ATOM 779 C CA . THR A 1 99 ? -0.507 0.740 13.224 1.00 95.88 99 THR A CA 1
ATOM 780 C C . THR A 1 99 ? 0.636 -0.186 13.638 1.00 95.88 99 THR A C 1
ATOM 782 O O . THR A 1 99 ? 0.457 -1.080 14.469 1.00 95.88 99 THR A O 1
ATOM 785 N N . PHE A 1 100 ? 1.817 -0.005 13.061 1.00 95.81 100 PHE A N 1
ATOM 786 C CA . PHE A 1 100 ? 3.008 -0.746 13.443 1.00 95.81 100 PHE A CA 1
ATOM 787 C C . PHE A 1 100 ? 4.268 0.100 13.281 1.00 95.81 100 PHE A C 1
ATOM 789 O O . PHE A 1 100 ? 4.352 0.966 12.411 1.00 95.81 100 PHE A O 1
ATOM 796 N N . SER A 1 101 ? 5.262 -0.155 14.131 1.00 94.62 101 SER A N 1
ATOM 797 C CA . SER A 1 101 ? 6.634 0.284 13.868 1.00 94.62 101 SER A CA 1
ATOM 798 C C . SER A 1 101 ? 7.304 -0.690 12.907 1.00 94.62 101 SER A C 1
ATOM 800 O O . SER A 1 101 ? 7.017 -1.885 12.945 1.00 94.62 101 SER A O 1
ATOM 802 N N . THR A 1 102 ? 8.209 -0.186 12.075 1.00 94.44 102 THR A N 1
ATOM 803 C CA . THR A 1 102 ? 9.001 -0.976 11.127 1.00 94.44 102 THR A CA 1
ATOM 804 C C . THR A 1 102 ? 10.479 -0.813 11.444 1.00 94.44 102 THR A C 1
ATOM 806 O O . THR A 1 102 ? 10.955 0.321 11.501 1.00 94.44 102 THR A O 1
ATOM 809 N N . THR A 1 103 ? 11.207 -1.916 11.569 1.00 95.19 103 THR A N 1
ATOM 810 C CA . THR A 1 103 ? 12.671 -1.908 11.676 1.00 95.19 103 THR A CA 1
ATOM 811 C C . THR A 1 103 ? 13.244 -2.857 10.632 1.00 95.19 103 THR A C 1
ATOM 813 O O . THR A 1 103 ? 12.772 -3.986 10.494 1.00 95.19 103 THR A O 1
ATOM 816 N N . LEU A 1 104 ? 14.205 -2.391 9.838 1.00 95.25 104 LEU A N 1
ATOM 817 C CA . LEU A 1 104 ? 14.777 -3.185 8.752 1.00 95.25 104 LEU A CA 1
ATOM 818 C C . LEU A 1 104 ? 15.752 -4.225 9.293 1.00 95.25 104 LEU A C 1
ATOM 820 O O . LEU A 1 104 ? 16.329 -4.052 10.365 1.00 95.25 104 LEU A O 1
ATOM 824 N N . VAL A 1 105 ? 15.975 -5.302 8.536 1.00 95.81 105 VAL A N 1
ATOM 825 C CA . VAL A 1 105 ? 16.888 -6.360 8.997 1.00 95.81 105 VAL A CA 1
ATOM 826 C C . VAL A 1 105 ? 18.323 -5.866 9.133 1.00 95.81 105 VAL A C 1
ATOM 828 O O . VAL A 1 105 ? 19.025 -6.334 10.022 1.00 95.81 105 VAL A O 1
ATOM 831 N N . ARG A 1 106 ? 18.755 -4.887 8.328 1.00 95.31 106 ARG A N 1
ATOM 832 C CA . ARG A 1 106 ? 20.080 -4.255 8.489 1.00 95.31 106 ARG A CA 1
ATOM 833 C C . ARG A 1 106 ? 20.340 -3.704 9.899 1.00 95.31 106 ARG A C 1
ATOM 835 O O . ARG A 1 106 ? 21.493 -3.648 10.318 1.00 95.31 106 ARG A O 1
ATOM 842 N N . ASP A 1 107 ? 19.278 -3.354 10.622 1.00 95.56 107 ASP A N 1
ATOM 843 C CA . ASP A 1 107 ? 19.339 -2.802 11.975 1.00 95.56 107 ASP A CA 1
ATOM 844 C C . ASP A 1 107 ? 19.101 -3.880 13.056 1.00 95.56 107 ASP A C 1
ATOM 846 O O . ASP A 1 107 ? 19.144 -3.574 14.242 1.00 95.56 107 ASP A O 1
ATOM 850 N N . LEU A 1 108 ? 18.843 -5.137 12.659 1.00 96.12 108 LEU A N 1
ATOM 851 C CA . LEU A 1 108 ? 18.512 -6.278 13.527 1.00 96.12 108 LEU A CA 1
ATOM 852 C C . LEU A 1 108 ? 19.324 -7.515 13.107 1.00 96.12 108 LEU A C 1
ATOM 854 O O . LEU A 1 108 ? 18.851 -8.389 12.362 1.00 96.12 108 LEU A O 1
ATOM 858 N N . LYS A 1 109 ? 20.573 -7.595 13.563 1.00 97.38 109 LYS A N 1
ATOM 859 C CA . LYS A 1 109 ? 21.538 -8.611 13.119 1.00 97.38 109 LYS A CA 1
ATOM 860 C C . LYS A 1 109 ? 21.236 -9.997 13.669 1.00 97.38 109 LYS A C 1
ATOM 862 O O . LYS A 1 109 ? 21.395 -10.980 12.949 1.00 97.38 109 LYS A O 1
ATOM 867 N N . THR A 1 110 ? 20.771 -10.064 14.907 1.00 97.94 110 THR A N 1
ATOM 868 C CA . THR A 1 110 ? 20.602 -11.303 15.670 1.00 97.94 110 THR A CA 1
ATOM 869 C C . THR A 1 110 ? 19.134 -11.694 15.822 1.00 97.94 110 THR A C 1
ATOM 871 O O . THR A 1 110 ? 18.223 -10.871 15.729 1.00 97.94 110 THR A O 1
ATOM 874 N N . THR A 1 111 ? 18.888 -12.970 16.102 1.00 97.19 111 THR A N 1
ATOM 875 C CA . THR A 1 111 ? 17.559 -13.519 16.401 1.00 97.19 111 THR A CA 1
ATOM 876 C C . THR A 1 111 ? 16.974 -12.898 17.669 1.00 97.19 111 THR A C 1
ATOM 878 O O . THR A 1 111 ? 15.777 -12.622 17.721 1.00 97.19 111 THR A O 1
ATOM 881 N N . GLY A 1 112 ? 17.818 -12.610 18.667 1.00 97.62 112 GLY A N 1
ATOM 882 C CA . GLY A 1 112 ? 17.407 -11.961 19.915 1.00 97.62 112 GLY A CA 1
ATOM 883 C C . GLY A 1 112 ? 16.838 -10.556 19.702 1.00 97.62 112 GLY A C 1
ATOM 884 O O . GLY A 1 112 ? 15.797 -10.229 20.263 1.00 97.62 112 GLY A O 1
ATOM 885 N N . GLU A 1 113 ? 17.453 -9.752 18.829 1.00 97.50 113 GLU A N 1
ATOM 886 C CA . GLU A 1 113 ? 16.964 -8.404 18.482 1.00 97.50 113 GLU A CA 1
ATOM 887 C C . GLU A 1 113 ? 15.609 -8.424 17.757 1.00 97.50 113 GLU A C 1
ATOM 889 O O . GLU A 1 113 ? 14.864 -7.448 17.791 1.00 97.50 113 GLU A O 1
ATOM 894 N N . ARG A 1 114 ? 15.274 -9.545 17.110 1.00 97.19 114 ARG A N 1
ATOM 895 C CA . ARG A 1 114 ? 14.033 -9.743 16.344 1.00 97.19 114 ARG A CA 1
ATOM 896 C C . ARG A 1 114 ? 12.900 -10.333 17.192 1.00 97.19 114 ARG A C 1
ATOM 898 O O . ARG A 1 114 ? 11.780 -10.485 16.700 1.00 97.19 114 ARG A O 1
ATOM 905 N N . ALA A 1 115 ? 13.177 -10.702 18.443 1.00 95.88 115 ALA A N 1
ATOM 906 C CA . ALA A 1 115 ? 12.233 -11.407 19.298 1.00 95.88 115 ALA A CA 1
ATOM 907 C C . ALA A 1 115 ? 10.951 -10.589 19.539 1.00 95.88 115 ALA A C 1
ATOM 909 O O . ALA A 1 115 ? 10.986 -9.404 19.875 1.00 95.88 115 ALA A O 1
ATOM 910 N N . GLY A 1 116 ? 9.793 -11.236 19.375 1.00 94.75 116 GLY A N 1
ATOM 911 C CA . GLY A 1 116 ? 8.484 -10.600 19.553 1.00 94.75 116 GLY A CA 1
ATOM 912 C C . GLY A 1 116 ? 8.087 -9.622 18.440 1.00 94.75 116 GLY A C 1
ATOM 913 O O . GLY A 1 116 ? 7.185 -8.809 18.645 1.00 94.75 116 GLY A O 1
ATOM 914 N N . MET A 1 117 ? 8.746 -9.678 17.279 1.00 97.31 117 MET A N 1
ATOM 915 C CA . MET A 1 117 ? 8.393 -8.911 16.083 1.00 97.31 117 MET A CA 1
ATOM 916 C C . MET A 1 117 ? 7.979 -9.848 14.942 1.00 97.31 117 MET A C 1
ATOM 918 O O . MET A 1 117 ? 8.451 -10.977 14.847 1.00 97.31 117 MET A O 1
ATOM 922 N N . VAL A 1 118 ? 7.114 -9.374 14.043 1.00 97.06 118 VAL A N 1
ATOM 923 C CA . VAL A 1 118 ? 6.672 -10.153 12.876 1.00 97.06 118 VAL A CA 1
ATOM 924 C C . VAL A 1 118 ? 7.517 -9.791 11.654 1.00 97.06 118 VAL A C 1
ATOM 926 O O . VAL A 1 118 ? 7.547 -8.617 11.287 1.00 97.06 118 VAL A O 1
ATOM 929 N N . PRO A 1 119 ? 8.175 -10.741 10.972 1.00 97.75 119 PRO A N 1
ATOM 930 C CA . PRO A 1 119 ? 8.848 -10.449 9.714 1.00 97.75 119 PRO A CA 1
ATOM 931 C C . PRO A 1 119 ? 7.823 -10.220 8.591 1.00 97.75 119 PRO A C 1
ATOM 933 O O . PRO A 1 119 ? 6.859 -10.971 8.440 1.00 97.75 119 PRO A O 1
ATOM 936 N N . CYS A 1 120 ? 8.047 -9.212 7.752 1.00 97.94 120 CYS A N 1
ATOM 937 C CA . CYS A 1 120 ? 7.243 -8.944 6.562 1.00 97.94 120 CYS A CA 1
ATOM 938 C C . CYS A 1 120 ? 8.106 -8.430 5.405 1.00 97.94 120 CYS A C 1
ATOM 940 O O . CYS A 1 120 ? 9.124 -7.768 5.608 1.00 97.94 120 CYS A O 1
ATOM 942 N N . TRP A 1 121 ? 7.668 -8.693 4.177 1.00 98.06 121 TRP A N 1
ATOM 943 C CA . TRP A 1 121 ? 8.128 -7.948 3.012 1.00 98.06 121 TRP A CA 1
ATOM 944 C C . TRP A 1 121 ? 7.544 -6.536 3.084 1.00 98.06 121 TRP A C 1
ATOM 946 O O . TRP A 1 121 ? 6.327 -6.371 3.004 1.00 98.06 121 TRP A O 1
ATOM 956 N N . PHE A 1 122 ? 8.390 -5.520 3.222 1.00 97.44 122 PHE A N 1
ATOM 957 C CA . PHE A 1 122 ? 7.940 -4.140 3.373 1.00 97.44 122 PHE A CA 1
ATOM 958 C C . PHE A 1 122 ? 8.267 -3.314 2.131 1.00 97.44 122 PHE A C 1
ATOM 960 O O . PHE A 1 122 ? 9.414 -3.262 1.689 1.00 97.44 122 PHE A O 1
ATOM 967 N N . LEU A 1 123 ? 7.253 -2.665 1.556 1.00 97.31 123 LEU A N 1
ATOM 968 C CA . LEU A 1 123 ? 7.415 -1.773 0.410 1.00 97.31 123 LEU A CA 1
ATOM 969 C C . LEU A 1 123 ? 7.305 -0.302 0.842 1.00 97.31 123 LEU A C 1
ATOM 971 O O . LEU A 1 123 ? 6.187 0.221 0.948 1.00 97.31 123 LEU A O 1
ATOM 975 N N . PRO A 1 124 ? 8.439 0.375 1.075 1.00 95.88 124 PRO A N 1
ATOM 976 C CA . PRO A 1 124 ? 8.456 1.776 1.480 1.00 95.88 124 PRO A CA 1
ATOM 977 C C . PRO A 1 124 ? 7.987 2.708 0.358 1.00 95.88 124 PRO A C 1
ATOM 979 O O . PRO A 1 124 ? 7.769 2.296 -0.786 1.00 95.88 124 PRO A O 1
ATOM 982 N N . TRP A 1 125 ? 7.853 3.987 0.700 1.00 93.50 125 TRP A N 1
ATOM 983 C CA . TRP A 1 125 ? 7.437 5.037 -0.219 1.00 93.50 125 TRP A CA 1
ATOM 984 C C . TRP A 1 125 ? 8.417 6.218 -0.223 1.00 93.50 125 TRP A C 1
ATOM 986 O O . TRP A 1 125 ? 9.123 6.474 0.755 1.00 93.50 125 TRP A O 1
ATOM 996 N N . TYR A 1 126 ? 8.461 6.940 -1.346 1.00 92.44 126 TYR A N 1
ATOM 997 C CA . TYR A 1 126 ? 9.151 8.220 -1.454 1.00 92.44 126 TYR A CA 1
ATOM 998 C C . TYR A 1 126 ? 8.495 9.106 -2.516 1.00 92.44 126 TYR A C 1
ATOM 1000 O O . TYR A 1 126 ? 8.035 8.615 -3.551 1.00 92.44 126 TYR A O 1
ATOM 1008 N N . SER A 1 127 ? 8.482 10.416 -2.270 1.00 92.25 127 SER A N 1
ATOM 1009 C CA . SER A 1 127 ? 7.831 11.389 -3.151 1.00 92.25 127 SER A CA 1
ATOM 1010 C C . SER A 1 127 ? 8.466 11.432 -4.541 1.00 92.25 127 SER A C 1
ATOM 1012 O O . SER A 1 127 ? 9.689 11.505 -4.670 1.00 92.25 127 SER A O 1
ATOM 1014 N N . ALA A 1 128 ? 7.625 11.421 -5.578 1.00 90.94 128 ALA A N 1
ATOM 1015 C CA . ALA A 1 128 ? 8.009 11.428 -6.988 1.00 90.94 128 ALA A CA 1
ATOM 1016 C C . ALA A 1 128 ? 8.884 10.226 -7.393 1.00 90.94 128 ALA A C 1
ATOM 1018 O O . ALA A 1 128 ? 9.712 10.318 -8.301 1.00 90.94 128 ALA A O 1
ATOM 1019 N N . LYS A 1 129 ? 8.720 9.076 -6.729 1.00 92.31 129 LYS A N 1
ATOM 1020 C CA . LYS A 1 129 ? 9.454 7.844 -7.049 1.00 92.31 129 LYS A CA 1
ATOM 1021 C C . LYS A 1 129 ? 8.507 6.685 -7.303 1.00 92.31 129 LYS A C 1
ATOM 1023 O O . LYS A 1 129 ? 7.402 6.626 -6.772 1.00 92.31 129 LYS A O 1
ATOM 1028 N N . ILE A 1 130 ? 8.994 5.729 -8.090 1.00 94.56 130 ILE A N 1
ATOM 1029 C CA . ILE A 1 130 ? 8.438 4.378 -8.165 1.00 94.56 130 ILE A CA 1
ATOM 1030 C C . ILE A 1 130 ? 9.438 3.445 -7.498 1.00 94.56 130 ILE A C 1
ATOM 1032 O O . ILE A 1 130 ? 10.453 3.089 -8.101 1.00 94.56 130 ILE A O 1
ATOM 1036 N N . ILE A 1 131 ? 9.149 3.036 -6.268 1.00 95.19 131 ILE A N 1
ATOM 1037 C CA . ILE A 1 131 ? 9.965 2.066 -5.539 1.00 95.19 131 ILE A CA 1
ATOM 1038 C C . ILE A 1 131 ? 9.475 0.668 -5.883 1.00 95.19 131 ILE A C 1
ATOM 1040 O O . ILE A 1 131 ? 8.276 0.403 -5.871 1.00 95.19 131 ILE A O 1
ATOM 1044 N N . GLN A 1 132 ? 10.396 -0.232 -6.215 1.00 96.62 132 GLN A N 1
ATOM 1045 C CA . GLN A 1 132 ? 10.083 -1.598 -6.608 1.00 96.62 132 GLN A CA 1
ATOM 1046 C C . GLN A 1 132 ? 10.906 -2.622 -5.849 1.00 96.62 132 GLN A C 1
ATOM 1048 O O . GLN A 1 132 ? 12.106 -2.440 -5.650 1.00 96.62 132 GLN A O 1
ATOM 1053 N N . MET A 1 133 ? 10.300 -3.778 -5.592 1.00 97.50 133 MET A N 1
ATOM 1054 C CA . MET A 1 133 ? 11.038 -4.981 -5.227 1.00 97.50 133 MET A CA 1
ATOM 1055 C C . MET A 1 133 ? 10.477 -6.221 -5.919 1.00 97.50 133 MET A C 1
ATOM 1057 O O . MET A 1 133 ? 9.427 -6.202 -6.564 1.00 97.50 133 MET A O 1
ATOM 1061 N N . SER A 1 134 ? 11.238 -7.305 -5.843 1.00 97.50 134 SER A N 1
ATOM 1062 C CA . SER A 1 134 ? 10.818 -8.638 -6.270 1.00 97.50 134 SER A CA 1
ATOM 1063 C C . SER A 1 134 ? 10.811 -9.527 -5.042 1.00 97.50 134 SER A C 1
ATOM 1065 O O . SER A 1 134 ? 11.793 -9.521 -4.295 1.00 97.50 134 SER A O 1
ATOM 1067 N N . ILE A 1 135 ? 9.712 -10.246 -4.854 1.00 97.50 135 ILE A N 1
ATOM 1068 C CA . ILE A 1 135 ? 9.519 -11.173 -3.750 1.00 97.50 135 ILE A CA 1
ATOM 1069 C C . ILE A 1 135 ? 9.854 -12.581 -4.271 1.00 97.50 135 ILE A C 1
ATOM 1071 O O . ILE A 1 135 ? 9.308 -12.980 -5.300 1.00 97.50 135 ILE A O 1
ATOM 1075 N N . PRO A 1 136 ? 10.773 -13.321 -3.630 1.00 96.62 136 PRO A N 1
ATOM 1076 C CA . PRO A 1 136 ? 11.175 -14.656 -4.066 1.00 96.62 136 PRO A CA 1
ATOM 1077 C C . PRO A 1 136 ? 10.110 -15.719 -3.760 1.00 96.62 136 PRO A C 1
ATOM 1079 O O . PRO A 1 136 ? 9.270 -15.535 -2.873 1.00 96.62 136 PRO A O 1
ATOM 1082 N N . ASP A 1 137 ? 10.193 -16.848 -4.472 1.00 94.75 137 ASP A N 1
ATOM 1083 C CA . ASP A 1 137 ? 9.343 -18.037 -4.283 1.00 94.75 137 ASP A CA 1
ATOM 1084 C C . ASP A 1 137 ? 9.499 -18.637 -2.866 1.00 94.75 137 ASP A C 1
ATOM 1086 O O . ASP A 1 137 ? 10.425 -18.298 -2.128 1.00 94.75 137 ASP A O 1
ATOM 1090 N N . VAL A 1 138 ? 8.565 -19.495 -2.448 1.00 90.06 138 VAL A N 1
ATOM 1091 C CA . VAL A 1 138 ? 8.579 -20.187 -1.144 1.00 90.06 138 VAL A CA 1
ATOM 1092 C C . VAL A 1 138 ? 9.722 -21.193 -1.028 1.00 90.06 138 VAL A C 1
ATOM 1094 O O . VAL A 1 138 ? 10.173 -21.465 0.077 1.00 90.06 138 VAL A O 1
ATOM 1097 N N . ASN A 1 139 ? 10.258 -21.668 -2.158 1.00 90.69 139 ASN A N 1
ATOM 1098 C CA . ASN A 1 139 ? 11.419 -22.565 -2.179 1.00 90.69 139 ASN A CA 1
ATOM 1099 C C . ASN A 1 139 ? 12.671 -21.944 -1.527 1.00 90.69 139 ASN A C 1
ATOM 1101 O O . ASN A 1 139 ? 13.607 -22.655 -1.173 1.00 90.69 139 ASN A O 1
ATOM 1105 N N . THR A 1 140 ? 12.701 -20.622 -1.338 1.00 88.75 140 THR A N 1
ATOM 1106 C CA . THR A 1 140 ? 13.682 -19.963 -0.476 1.00 88.75 140 THR A CA 1
ATOM 1107 C C . THR A 1 140 ? 13.147 -19.928 0.952 1.00 88.75 140 THR A C 1
ATOM 1109 O O . THR A 1 140 ? 12.406 -19.015 1.294 1.00 88.75 140 THR A O 1
ATOM 1112 N N . ALA A 1 141 ? 13.493 -20.902 1.794 1.00 90.94 141 ALA A N 1
ATOM 1113 C CA . ALA A 1 141 ? 12.990 -20.944 3.173 1.00 90.94 141 ALA A CA 1
ATOM 1114 C C . ALA A 1 141 ? 13.534 -19.791 4.043 1.00 90.94 141 ALA A C 1
ATOM 1116 O O . ALA A 1 141 ? 12.794 -19.183 4.818 1.00 90.94 141 ALA A O 1
ATOM 1117 N N . GLN A 1 142 ? 14.820 -19.468 3.884 1.00 95.62 142 GLN A N 1
ATOM 1118 C CA . GLN A 1 142 ? 15.522 -18.438 4.648 1.00 95.62 142 GLN A CA 1
ATOM 1119 C C . GLN A 1 142 ? 16.640 -17.781 3.828 1.00 95.62 142 GLN A C 1
ATOM 1121 O O . GLN A 1 142 ? 17.050 -18.298 2.787 1.00 95.62 142 GLN A O 1
ATOM 1126 N N . PHE A 1 143 ? 17.152 -16.660 4.326 1.00 97.00 143 PHE A N 1
ATOM 1127 C CA . PHE A 1 143 ? 18.299 -15.933 3.788 1.00 97.00 143 PHE A CA 1
ATOM 1128 C C . PHE A 1 143 ? 19.400 -15.848 4.845 1.00 97.00 143 PHE A C 1
ATOM 1130 O O . PHE A 1 143 ? 19.103 -15.608 6.013 1.00 97.00 143 PHE A O 1
ATOM 1137 N N . THR A 1 144 ? 20.663 -15.956 4.430 1.00 97.12 144 THR A N 1
ATOM 1138 C CA . THR A 1 144 ? 21.818 -15.875 5.344 1.00 97.12 144 THR A CA 1
ATOM 1139 C C . THR A 1 144 ? 22.848 -14.858 4.837 1.00 97.12 144 THR A C 1
ATOM 1141 O O . THR A 1 144 ? 23.886 -15.245 4.300 1.00 97.12 144 THR A O 1
ATOM 1144 N N . PRO A 1 145 ? 22.563 -13.544 4.920 1.00 96.69 145 PRO A N 1
ATOM 1145 C CA . PRO A 1 145 ? 23.540 -12.516 4.573 1.00 96.69 145 PRO A CA 1
ATOM 1146 C C . PRO A 1 145 ? 24.761 -12.571 5.512 1.00 96.69 145 PRO A C 1
ATOM 1148 O O . PRO A 1 145 ? 24.600 -12.893 6.691 1.00 96.69 145 PRO A O 1
ATOM 1151 N N . PRO A 1 146 ? 25.975 -12.228 5.044 1.00 97.62 146 PRO A N 1
ATOM 1152 C CA . PRO A 1 146 ? 27.166 -12.216 5.892 1.00 97.62 146 PRO A CA 1
ATOM 1153 C C . PRO A 1 146 ? 26.998 -11.319 7.127 1.00 97.62 146 PRO A C 1
ATOM 1155 O O . PRO A 1 146 ? 26.685 -10.137 6.997 1.00 97.62 146 PRO A O 1
ATOM 1158 N N . GLY A 1 147 ? 27.230 -11.874 8.320 1.00 97.38 147 GLY A N 1
ATOM 1159 C CA . GLY A 1 147 ? 27.127 -11.143 9.590 1.00 97.38 147 GLY A CA 1
ATOM 1160 C C . GLY A 1 147 ? 25.710 -11.011 10.163 1.00 97.38 147 GLY A C 1
ATOM 1161 O O . GLY A 1 147 ? 25.512 -10.202 11.068 1.00 97.38 147 GLY A O 1
ATOM 1162 N N . TYR A 1 148 ? 24.742 -11.778 9.650 1.00 98.12 148 TYR A N 1
ATOM 1163 C CA . TYR A 1 148 ? 23.363 -11.813 10.142 1.00 98.12 148 TYR A CA 1
ATOM 1164 C C . TYR A 1 148 ? 22.942 -13.244 10.475 1.00 98.12 148 TYR A C 1
ATOM 1166 O O . TYR A 1 148 ? 23.237 -14.177 9.724 1.00 98.12 148 TYR A O 1
ATOM 1174 N N . ASP A 1 149 ? 22.173 -13.400 11.552 1.00 98.06 149 ASP A N 1
ATOM 1175 C CA . ASP A 1 149 ? 21.451 -14.643 11.823 1.00 98.06 149 ASP A CA 1
ATOM 1176 C C . ASP A 1 149 ? 20.450 -14.933 10.693 1.00 98.06 149 ASP A C 1
ATOM 1178 O O . ASP A 1 149 ? 19.904 -13.975 10.114 1.00 98.06 149 ASP A O 1
ATOM 1182 N N . PRO A 1 150 ? 20.139 -16.219 10.416 1.00 97.75 150 PRO A N 1
ATOM 1183 C CA . PRO A 1 150 ? 19.187 -16.604 9.382 1.00 97.75 150 PRO A CA 1
ATOM 1184 C C . PRO A 1 150 ? 17.885 -15.799 9.442 1.00 97.75 150 PRO A C 1
ATOM 1186 O O . PRO A 1 150 ? 17.284 -15.599 10.499 1.00 97.75 150 PRO A O 1
ATOM 1189 N N . ILE A 1 151 ? 17.461 -15.297 8.287 1.00 97.44 151 ILE A N 1
ATOM 1190 C CA . ILE A 1 151 ? 16.273 -14.461 8.130 1.00 97.44 151 ILE A CA 1
ATOM 1191 C C . ILE A 1 151 ? 15.197 -15.323 7.466 1.00 97.44 151 ILE A C 1
ATOM 1193 O O . ILE A 1 151 ? 15.421 -15.771 6.339 1.00 97.44 151 ILE A O 1
ATOM 1197 N N . PRO A 1 152 ? 14.037 -15.561 8.096 1.00 96.56 152 PRO A N 1
ATOM 1198 C CA . PRO A 1 152 ? 12.972 -16.344 7.478 1.00 96.56 152 PRO A CA 1
ATOM 1199 C C . PRO A 1 152 ? 12.442 -15.639 6.225 1.00 96.56 152 PRO A C 1
ATOM 1201 O O . PRO A 1 152 ? 12.476 -14.412 6.145 1.00 96.56 152 PRO A O 1
ATOM 1204 N N . ASN A 1 153 ? 11.905 -16.395 5.264 1.00 97.31 153 ASN A N 1
ATOM 1205 C CA . ASN A 1 153 ? 11.152 -15.828 4.146 1.00 97.31 153 ASN A CA 1
ATOM 1206 C C . ASN A 1 153 ? 9.728 -15.456 4.587 1.00 97.31 153 ASN A C 1
ATOM 1208 O O . ASN A 1 153 ? 8.913 -16.350 4.829 1.00 97.31 153 ASN A O 1
ATOM 1212 N N . PRO A 1 154 ? 9.393 -14.155 4.693 1.00 97.00 154 PRO A N 1
ATOM 1213 C CA . PRO A 1 154 ? 8.109 -13.748 5.233 1.00 97.00 154 PRO A CA 1
ATOM 1214 C C . PRO A 1 154 ? 6.932 -14.191 4.361 1.00 97.00 154 PRO A C 1
ATOM 1216 O O . PRO A 1 154 ? 6.949 -14.065 3.131 1.00 97.00 154 PRO A O 1
ATOM 1219 N N . ARG A 1 155 ? 5.853 -14.615 5.024 1.00 96.75 155 ARG A N 1
ATOM 1220 C CA . ARG A 1 155 ? 4.540 -14.866 4.403 1.00 96.75 155 ARG A CA 1
ATOM 1221 C C . ARG A 1 155 ? 3.646 -13.628 4.362 1.00 96.75 155 ARG A C 1
ATOM 1223 O O . ARG A 1 155 ? 2.591 -13.664 3.739 1.00 96.75 155 ARG A O 1
ATOM 1230 N N . LEU A 1 156 ? 4.076 -12.553 5.014 1.00 97.94 156 LEU A N 1
ATOM 1231 C CA . LEU A 1 156 ? 3.360 -11.295 5.156 1.00 97.94 156 LEU A CA 1
ATOM 1232 C C . LEU A 1 156 ? 4.004 -10.215 4.291 1.00 97.94 156 LEU A C 1
ATOM 1234 O O . LEU A 1 156 ? 5.229 -10.155 4.164 1.00 97.94 156 LEU A O 1
ATOM 1238 N N . PHE A 1 157 ? 3.178 -9.347 3.723 1.00 98.31 157 PHE A N 1
ATOM 1239 C CA . PHE A 1 157 ? 3.598 -8.162 2.991 1.00 98.31 157 PHE A CA 1
ATOM 1240 C C . PHE A 1 157 ? 2.793 -6.946 3.442 1.00 98.31 157 PHE A C 1
ATOM 1242 O O . PHE A 1 157 ? 1.580 -7.046 3.616 1.00 98.31 157 PHE A O 1
ATOM 1249 N N . PHE A 1 158 ? 3.453 -5.794 3.540 1.00 98.00 158 PHE A N 1
ATOM 1250 C CA . PHE A 1 158 ? 2.812 -4.492 3.712 1.00 98.00 158 PHE A CA 1
ATOM 1251 C C . PHE A 1 158 ? 3.488 -3.435 2.844 1.00 98.00 158 PHE A C 1
ATOM 1253 O O . PHE A 1 158 ? 4.701 -3.461 2.630 1.00 98.00 158 PHE A O 1
ATOM 1260 N N . THR A 1 159 ? 2.713 -2.450 2.398 1.00 97.44 159 THR A N 1
ATOM 1261 C CA . THR A 1 159 ? 3.272 -1.181 1.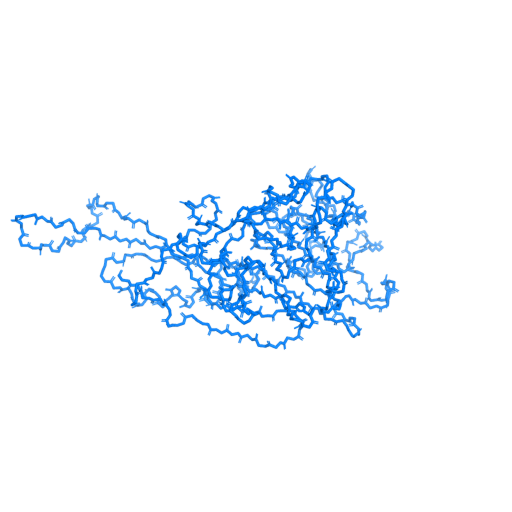922 1.00 97.44 159 THR A CA 1
ATOM 1262 C C . THR A 1 159 ? 3.326 -0.159 3.052 1.00 97.44 159 THR A C 1
ATOM 1264 O O . THR A 1 159 ? 2.606 -0.262 4.047 1.00 97.44 159 THR A O 1
ATOM 1267 N N . ALA A 1 160 ? 4.125 0.889 2.863 1.00 96.06 160 ALA A N 1
ATOM 1268 C CA . ALA A 1 160 ? 3.907 2.159 3.546 1.00 96.06 160 ALA A CA 1
ATOM 1269 C C . ALA A 1 160 ? 2.480 2.696 3.297 1.00 96.06 160 ALA A C 1
ATOM 1271 O O . ALA A 1 160 ? 1.782 2.240 2.382 1.00 96.06 160 ALA A O 1
ATOM 1272 N N . ALA A 1 161 ? 2.057 3.673 4.102 1.00 93.75 161 ALA A N 1
ATOM 1273 C CA . ALA A 1 161 ? 0.755 4.321 3.975 1.00 93.75 161 ALA A CA 1
ATOM 1274 C C . ALA A 1 161 ? 0.503 4.807 2.540 1.00 93.75 161 ALA A C 1
ATOM 1276 O O . ALA A 1 161 ? 1.341 5.480 1.940 1.00 93.75 161 ALA A O 1
ATOM 1277 N N . ILE A 1 162 ? -0.677 4.498 2.006 1.00 93.44 162 ILE A N 1
ATOM 1278 C CA . ILE A 1 162 ? -1.081 4.898 0.659 1.00 93.44 162 ILE A CA 1
ATOM 1279 C C . ILE A 1 162 ? -1.997 6.119 0.758 1.00 93.44 162 ILE A C 1
ATOM 1281 O O . ILE A 1 162 ? -3.198 5.980 0.929 1.00 93.44 162 ILE A O 1
ATOM 1285 N N . ASN A 1 163 ? -1.476 7.340 0.624 1.00 87.69 163 ASN A N 1
ATOM 1286 C CA . ASN A 1 163 ? -2.296 8.564 0.626 1.00 87.69 163 ASN A CA 1
ATOM 1287 C C . ASN A 1 163 ? -2.284 9.223 -0.761 1.00 87.69 163 ASN A C 1
ATOM 1289 O O . ASN A 1 163 ? -1.402 10.014 -1.071 1.00 87.69 163 ASN A O 1
ATOM 1293 N N . GLY A 1 164 ? -3.202 8.823 -1.644 1.00 86.75 164 GLY A N 1
ATOM 1294 C CA . GLY A 1 164 ? -3.181 9.244 -3.051 1.00 86.75 164 GLY A CA 1
ATOM 1295 C C . GLY A 1 164 ? -2.153 8.511 -3.929 1.00 86.75 164 GLY A C 1
ATOM 1296 O O . GLY A 1 164 ? -1.984 8.858 -5.097 1.00 86.75 164 GLY A O 1
ATOM 1297 N N . CYS A 1 165 ? -1.473 7.505 -3.378 1.00 95.06 165 CYS A N 1
ATOM 1298 C CA . CYS A 1 165 ? -0.464 6.703 -4.064 1.00 95.06 165 CYS A CA 1
ATOM 1299 C C . CYS A 1 165 ? -1.100 5.602 -4.932 1.00 95.06 165 CYS A C 1
ATOM 1301 O O . CYS A 1 165 ? -2.298 5.327 -4.857 1.00 95.06 165 CYS A O 1
ATOM 1303 N N . SER A 1 166 ? -0.285 4.973 -5.778 1.00 96.50 166 SER A N 1
ATOM 1304 C CA . SER A 1 166 ? -0.637 3.770 -6.534 1.00 96.50 166 SER A CA 1
ATOM 1305 C C . SER A 1 166 ? 0.291 2.618 -6.158 1.00 96.50 166 SER A C 1
ATOM 1307 O O . SER A 1 166 ? 1.504 2.802 -6.022 1.00 96.50 166 SER A O 1
ATOM 1309 N N . VAL A 1 167 ? -0.277 1.426 -5.997 1.00 97.75 167 VAL A N 1
ATOM 1310 C CA . VAL A 1 167 ? 0.468 0.196 -5.713 1.00 97.75 167 VAL A CA 1
ATOM 1311 C C . VAL A 1 167 ? 0.186 -0.813 -6.810 1.00 97.75 167 VAL A C 1
ATOM 1313 O O . VAL A 1 167 ? -0.957 -1.021 -7.200 1.00 97.75 167 VAL A O 1
ATOM 1316 N N . PHE A 1 168 ? 1.234 -1.460 -7.298 1.00 97.69 168 PHE A N 1
ATOM 1317 C CA . PHE A 1 168 ? 1.157 -2.430 -8.381 1.00 97.69 168 PHE A CA 1
ATOM 1318 C C . PHE A 1 168 ? 1.736 -3.762 -7.924 1.00 97.69 168 PHE A C 1
ATOM 1320 O O . PHE A 1 168 ? 2.774 -3.783 -7.261 1.00 97.69 168 PHE A O 1
ATOM 1327 N N . ALA A 1 169 ? 1.123 -4.863 -8.343 1.00 97.38 169 ALA A N 1
ATOM 1328 C CA . ALA A 1 169 ? 1.653 -6.214 -8.201 1.00 97.38 169 ALA A CA 1
ATOM 1329 C C . ALA A 1 169 ? 1.595 -6.911 -9.562 1.00 97.38 169 ALA A C 1
ATOM 1331 O O . ALA A 1 169 ? 0.564 -6.889 -10.221 1.00 97.38 169 ALA A O 1
ATOM 1332 N N . TYR A 1 170 ? 2.694 -7.495 -10.032 1.00 96.38 170 TYR A N 1
ATOM 1333 C CA . TYR A 1 170 ? 2.731 -8.109 -11.358 1.00 96.38 170 TYR A CA 1
ATOM 1334 C C . TYR A 1 170 ? 3.727 -9.264 -11.466 1.00 96.38 170 TYR A C 1
ATOM 1336 O O . TYR A 1 170 ? 4.716 -9.328 -10.735 1.00 96.38 170 TYR A O 1
ATOM 1344 N N . GLY A 1 171 ? 3.500 -10.156 -12.431 1.00 94.31 171 GLY A N 1
ATOM 1345 C CA . GLY A 1 171 ? 4.341 -11.327 -12.690 1.00 94.31 171 GLY A CA 1
ATOM 1346 C C . GLY A 1 171 ? 3.733 -12.628 -12.165 1.00 94.31 171 GLY A C 1
ATOM 1347 O O . GLY A 1 171 ? 2.513 -12.774 -12.133 1.00 94.31 171 GLY A O 1
ATOM 1348 N N . ASN A 1 172 ? 4.591 -13.586 -11.805 1.00 94.31 172 ASN A N 1
ATOM 1349 C CA . ASN A 1 172 ? 4.174 -14.882 -11.272 1.00 94.31 172 ASN A CA 1
ATOM 1350 C C . ASN A 1 172 ? 3.639 -14.703 -9.836 1.00 94.31 172 ASN A C 1
ATOM 1352 O O . ASN A 1 172 ? 4.358 -14.126 -9.017 1.00 94.31 172 ASN A O 1
ATOM 1356 N N . PRO A 1 173 ? 2.440 -15.209 -9.491 1.00 95.69 173 PRO A N 1
ATOM 1357 C CA . PRO A 1 173 ? 1.898 -15.097 -8.140 1.00 95.69 173 PRO A CA 1
ATOM 1358 C C . PRO A 1 173 ? 2.771 -15.683 -7.030 1.00 95.69 173 PRO A C 1
ATOM 1360 O O . PRO A 1 173 ? 2.678 -15.232 -5.896 1.00 95.69 173 PRO A O 1
ATOM 1363 N N . ARG A 1 174 ? 3.647 -16.643 -7.330 1.00 95.56 174 ARG A N 1
ATOM 1364 C CA . ARG A 1 174 ? 4.588 -17.206 -6.352 1.00 95.56 174 ARG A CA 1
ATOM 1365 C C . ARG A 1 174 ? 5.845 -16.362 -6.151 1.00 95.56 174 ARG A C 1
ATOM 1367 O O . ARG A 1 174 ? 6.476 -16.433 -5.103 1.00 95.56 174 ARG A O 1
ATOM 1374 N N . SER A 1 175 ? 6.204 -15.544 -7.137 1.00 96.56 175 SER A N 1
ATOM 1375 C CA . SER A 1 175 ? 7.389 -14.677 -7.109 1.00 96.56 175 SER A CA 1
ATOM 1376 C C . SER A 1 175 ? 7.095 -13.285 -7.694 1.00 96.56 175 SER A C 1
ATOM 1378 O O . SER A 1 175 ? 7.677 -12.876 -8.709 1.00 96.56 175 SER A O 1
ATOM 1380 N N . PRO A 1 176 ? 6.142 -12.540 -7.101 1.00 97.19 176 PRO A N 1
ATOM 1381 C CA . PRO A 1 176 ? 5.634 -11.319 -7.699 1.00 97.19 176 PRO A CA 1
ATOM 1382 C C . PRO A 1 176 ? 6.656 -10.187 -7.627 1.00 97.19 176 PRO A C 1
ATOM 1384 O O . PRO A 1 176 ? 7.556 -10.128 -6.782 1.00 97.19 176 PRO A O 1
ATOM 1387 N N . ARG A 1 177 ? 6.468 -9.214 -8.511 1.00 97.62 177 ARG A N 1
ATOM 1388 C CA . ARG A 1 177 ? 7.088 -7.898 -8.411 1.00 97.62 177 ARG A CA 1
ATOM 1389 C C . ARG A 1 177 ? 6.049 -6.922 -7.909 1.00 97.62 177 ARG A C 1
ATOM 1391 O O . ARG A 1 177 ? 4.941 -6.882 -8.431 1.00 97.62 177 ARG A O 1
ATOM 1398 N N . VAL A 1 178 ? 6.438 -6.110 -6.942 1.00 98.06 178 VAL A N 1
ATOM 1399 C CA . VAL A 1 178 ? 5.574 -5.091 -6.350 1.00 98.06 178 VAL A CA 1
ATOM 1400 C C . VAL A 1 178 ? 6.197 -3.717 -6.541 1.00 98.06 178 VAL A C 1
ATOM 1402 O O . VAL A 1 178 ? 7.425 -3.587 -6.599 1.00 98.06 178 VAL A O 1
ATOM 1405 N N . ALA A 1 179 ? 5.358 -2.699 -6.704 1.00 97.62 179 ALA A N 1
ATOM 1406 C CA . ALA A 1 179 ? 5.793 -1.321 -6.860 1.00 97.62 179 ALA A CA 1
ATOM 1407 C C . ALA A 1 179 ? 4.868 -0.356 -6.119 1.00 97.62 179 ALA A C 1
ATOM 1409 O O . ALA A 1 179 ? 3.657 -0.534 -6.152 1.00 97.62 179 ALA A O 1
ATOM 1410 N N . HIS A 1 180 ? 5.444 0.667 -5.496 1.00 97.12 180 HIS A N 1
ATOM 1411 C CA . HIS A 1 180 ? 4.728 1.751 -4.836 1.00 97.12 180 HIS A CA 1
ATOM 1412 C C . HIS A 1 180 ? 5.148 3.061 -5.498 1.00 97.12 180 HIS A C 1
ATOM 1414 O O . HIS A 1 180 ? 6.339 3.370 -5.584 1.00 97.12 180 HIS A O 1
ATOM 1420 N N . ALA A 1 181 ? 4.169 3.790 -6.019 1.00 95.75 181 ALA A N 1
ATOM 1421 C CA . ALA A 1 181 ? 4.342 5.050 -6.714 1.00 95.75 181 ALA A CA 1
ATOM 1422 C C . ALA A 1 181 ? 3.503 6.139 -6.047 1.00 95.75 181 ALA A C 1
ATOM 1424 O O . ALA A 1 181 ? 2.335 5.918 -5.732 1.00 95.75 181 ALA A O 1
ATOM 1425 N N . GLY A 1 182 ? 4.067 7.322 -5.848 1.00 93.69 182 GLY A N 1
ATOM 1426 C CA . GLY A 1 182 ? 3.299 8.450 -5.339 1.00 93.69 182 GLY A CA 1
ATOM 1427 C C . GLY A 1 182 ? 4.118 9.724 -5.256 1.00 93.69 182 GLY A C 1
ATOM 1428 O O . GLY A 1 182 ? 5.310 9.745 -5.560 1.00 93.69 182 GLY A O 1
ATOM 1429 N N . ILE A 1 183 ? 3.457 10.800 -4.853 1.00 92.25 183 ILE A N 1
ATOM 1430 C CA . ILE A 1 183 ? 4.040 12.132 -4.739 1.00 92.25 183 ILE A CA 1
ATOM 1431 C C . ILE A 1 183 ? 3.419 12.861 -3.547 1.00 92.25 183 ILE A C 1
ATOM 1433 O O . ILE A 1 183 ? 2.258 12.624 -3.221 1.00 92.25 183 ILE A O 1
ATOM 1437 N N . ASN A 1 184 ? 4.194 13.723 -2.894 1.00 89.69 184 ASN A N 1
ATOM 1438 C CA . ASN A 1 184 ? 3.650 14.709 -1.967 1.00 89.69 184 ASN A CA 1
ATOM 1439 C C . ASN A 1 184 ? 2.924 15.791 -2.776 1.00 89.69 184 ASN A C 1
ATOM 1441 O O . ASN A 1 184 ? 3.541 16.432 -3.621 1.00 89.69 184 ASN A O 1
ATOM 1445 N N . GLY A 1 185 ? 1.636 16.001 -2.506 1.00 87.69 185 GLY A N 1
ATOM 1446 C CA . GLY A 1 185 ? 0.815 16.978 -3.228 1.00 87.69 185 GLY A CA 1
ATOM 1447 C C . GLY A 1 185 ? 0.103 16.396 -4.452 1.00 87.69 185 GLY A C 1
ATOM 1448 O O . GLY A 1 185 ? -0.109 15.184 -4.553 1.00 87.69 185 GLY A O 1
ATOM 1449 N N . ALA A 1 186 ? -0.332 17.264 -5.369 1.00 87.19 186 ALA A N 1
ATOM 1450 C CA . ALA A 1 186 ? -1.031 16.837 -6.575 1.00 87.19 186 ALA A CA 1
ATOM 1451 C C . ALA A 1 186 ? -0.049 16.632 -7.732 1.00 87.19 186 ALA A C 1
ATOM 1453 O O . ALA A 1 186 ? 0.711 17.520 -8.095 1.00 87.19 186 ALA A O 1
ATOM 1454 N N . LEU A 1 187 ? -0.122 15.464 -8.375 1.00 88.56 187 LEU A N 1
ATOM 1455 C CA . LEU A 1 187 ? 0.770 15.107 -9.482 1.00 88.56 187 LEU A CA 1
ATOM 1456 C C . LEU A 1 187 ? 0.731 16.108 -10.649 1.00 88.56 187 LEU A C 1
ATOM 1458 O O . LEU A 1 187 ? 1.756 16.344 -11.280 1.00 88.56 187 LEU A O 1
ATOM 1462 N N . ARG A 1 188 ? -0.443 16.698 -10.910 1.00 87.62 188 ARG A N 1
ATOM 1463 C CA . ARG A 1 188 ? -0.647 17.705 -11.962 1.00 87.62 188 ARG A CA 1
ATOM 1464 C C . ARG A 1 188 ? 0.151 18.992 -11.721 1.00 87.62 188 ARG A C 1
ATOM 1466 O O . ARG A 1 188 ? 0.428 19.700 -12.675 1.00 87.62 188 ARG A O 1
ATOM 1473 N N . ASP A 1 189 ? 0.500 19.277 -10.467 1.00 88.19 189 ASP A N 1
ATOM 1474 C CA . ASP A 1 189 ? 1.250 20.477 -10.091 1.00 88.19 189 ASP A CA 1
ATOM 1475 C C . ASP A 1 189 ? 2.768 20.237 -10.247 1.00 88.19 189 ASP A C 1
ATOM 1477 O O . ASP A 1 189 ? 3.556 21.173 -10.241 1.00 88.19 189 ASP A O 1
ATOM 1481 N N . CYS A 1 190 ? 3.195 18.978 -10.416 1.00 85.88 190 CYS A N 1
ATOM 1482 C CA . CYS A 1 190 ? 4.606 18.589 -10.522 1.00 85.88 190 CYS A CA 1
ATOM 1483 C C . CYS A 1 190 ? 5.026 18.165 -11.940 1.00 85.88 190 CYS A C 1
ATOM 1485 O O . CYS A 1 190 ? 6.175 17.768 -12.148 1.00 85.88 190 CYS A O 1
ATOM 1487 N N . ILE A 1 191 ? 4.102 18.183 -12.904 1.00 87.06 191 ILE A N 1
ATOM 1488 C CA . ILE A 1 191 ? 4.322 17.789 -14.300 1.00 87.06 191 ILE A CA 1
ATOM 1489 C C . ILE A 1 191 ? 3.731 18.872 -15.201 1.00 87.06 191 ILE A C 1
ATOM 1491 O O . ILE A 1 191 ? 2.657 19.395 -14.921 1.00 87.06 191 ILE A O 1
ATOM 1495 N N . GLN A 1 192 ? 4.403 19.172 -16.314 1.00 88.75 192 GLN A N 1
ATOM 1496 C CA . GLN A 1 192 ? 3.860 20.040 -17.360 1.00 88.75 192 GLN A CA 1
ATOM 1497 C C . GLN A 1 192 ? 2.470 19.575 -17.790 1.00 88.75 192 GLN A C 1
ATOM 1499 O O . GLN A 1 192 ? 2.273 18.387 -18.036 1.00 88.75 192 GLN A O 1
ATOM 1504 N N . ALA A 1 193 ? 1.529 20.499 -17.988 1.00 90.31 193 ALA A N 1
ATOM 1505 C CA . ALA A 1 193 ? 0.171 20.141 -18.399 1.00 90.31 193 ALA A CA 1
ATOM 1506 C C . ALA A 1 193 ? 0.155 19.248 -19.656 1.00 90.31 193 ALA A C 1
ATOM 1508 O O . ALA A 1 193 ? -0.562 18.251 -19.696 1.00 90.31 193 ALA A O 1
ATOM 1509 N N . GLN A 1 194 ? 0.999 19.548 -20.649 1.00 91.31 194 GLN A N 1
ATOM 1510 C CA . GLN A 1 194 ? 1.109 18.748 -21.874 1.00 91.31 194 GLN A CA 1
ATOM 1511 C C . GLN A 1 194 ? 1.618 17.318 -21.629 1.00 91.31 194 GLN A C 1
ATOM 1513 O O . GLN A 1 194 ? 1.057 16.380 -22.191 1.00 91.31 194 GLN A O 1
ATOM 1518 N N . ASP A 1 195 ? 2.624 17.144 -20.764 1.00 91.62 195 ASP A N 1
ATOM 1519 C CA . ASP A 1 195 ? 3.185 15.827 -20.435 1.00 91.62 195 ASP A CA 1
ATOM 1520 C C . ASP A 1 195 ? 2.229 15.036 -19.534 1.00 91.62 195 ASP A C 1
ATOM 1522 O O . ASP A 1 195 ? 2.112 13.817 -19.620 1.00 91.62 195 ASP A O 1
ATOM 1526 N N . PHE A 1 196 ? 1.498 15.726 -18.661 1.00 92.50 196 PHE A N 1
ATOM 1527 C CA . PHE A 1 196 ? 0.462 15.112 -17.849 1.00 92.50 196 PHE A CA 1
ATOM 1528 C C . PHE A 1 196 ? -0.652 14.536 -18.735 1.00 92.50 196 PHE A C 1
ATOM 1530 O O . PHE A 1 196 ? -1.052 13.388 -18.544 1.00 92.50 196 PHE A O 1
ATOM 1537 N N . GLN A 1 197 ? -1.097 15.291 -19.747 1.00 94.75 197 GLN A N 1
ATOM 1538 C CA . GLN A 1 197 ? -2.097 14.833 -20.717 1.00 94.75 197 GLN A CA 1
ATOM 1539 C C . GLN A 1 197 ? -1.585 13.685 -21.596 1.00 94.75 197 GLN A C 1
ATOM 1541 O O . GLN A 1 197 ? -2.281 12.683 -21.749 1.00 94.75 197 GLN A O 1
ATOM 1546 N N . SER A 1 198 ? -0.358 13.764 -22.122 1.00 94.00 198 SER A N 1
ATOM 1547 C CA . SER A 1 198 ? 0.225 12.675 -22.926 1.00 94.00 198 SER A CA 1
ATOM 1548 C C . SER A 1 198 ? 0.436 11.385 -22.124 1.00 94.00 198 SER A C 1
ATOM 1550 O O . SER A 1 198 ? 0.419 10.290 -22.689 1.00 94.00 198 SER A O 1
ATOM 1552 N N . LEU A 1 199 ? 0.597 11.493 -20.803 1.00 94.19 199 LEU A N 1
ATOM 1553 C CA . LEU A 1 199 ? 0.673 10.367 -19.873 1.00 94.19 199 LEU A CA 1
ATOM 1554 C C . LEU A 1 199 ? -0.702 9.896 -19.361 1.00 94.19 199 LEU A C 1
ATOM 1556 O O . LEU A 1 199 ? -0.749 9.036 -18.479 1.00 94.19 199 LEU A O 1
ATOM 1560 N N . GLY A 1 200 ? -1.802 10.391 -19.933 1.00 94.38 200 GLY A N 1
ATOM 1561 C CA . GLY A 1 200 ? -3.170 9.917 -19.693 1.00 94.38 200 GLY A CA 1
ATOM 1562 C C . GLY A 1 200 ? -4.064 10.882 -18.915 1.00 94.38 200 GLY A C 1
ATOM 1563 O O . GLY A 1 200 ? -5.216 10.556 -18.656 1.00 94.38 200 GLY A O 1
ATOM 1564 N N . GLY A 1 201 ? -3.557 12.048 -18.503 1.00 92.44 201 GLY A N 1
ATOM 1565 C CA . GLY A 1 201 ? -4.353 13.109 -17.871 1.00 92.44 201 GLY A CA 1
ATOM 1566 C C . GLY A 1 201 ? -4.895 12.774 -16.477 1.00 92.44 201 GLY A C 1
ATOM 1567 O O . GLY A 1 201 ? -5.566 13.593 -15.861 1.00 92.44 201 GLY A O 1
ATOM 1568 N N . GLU A 1 202 ? -4.586 11.590 -15.950 1.00 91.75 202 GLU A N 1
ATOM 1569 C CA . GLU A 1 202 ? -5.085 11.101 -14.672 1.00 91.75 202 GLU A CA 1
ATOM 1570 C C . GLU A 1 202 ? -3.955 10.495 -13.851 1.00 91.75 202 GLU A C 1
ATOM 1572 O O . GLU A 1 202 ? -3.163 9.698 -14.351 1.00 91.75 202 GLU A O 1
ATOM 1577 N N . SER A 1 203 ? -3.900 10.819 -12.557 1.00 91.62 203 SER A N 1
ATOM 1578 C CA . SER A 1 203 ? -2.761 10.444 -11.700 1.00 91.62 203 SER A CA 1
ATOM 1579 C C . SER A 1 203 ? -2.400 8.952 -11.736 1.00 91.62 203 SER A C 1
ATOM 1581 O O . SER A 1 203 ? -1.226 8.603 -11.838 1.00 91.62 203 SER A O 1
ATOM 1583 N N . HIS A 1 204 ? -3.395 8.064 -11.707 1.00 92.62 204 HIS A N 1
ATOM 1584 C CA . HIS A 1 204 ? -3.177 6.618 -11.776 1.00 92.62 204 HIS A CA 1
ATOM 1585 C C . HIS A 1 204 ? -2.654 6.165 -13.153 1.00 92.62 204 HIS A C 1
ATOM 1587 O O . HIS A 1 204 ? -1.756 5.327 -13.223 1.00 92.62 204 HIS A O 1
ATOM 1593 N N . GLN A 1 205 ? -3.140 6.764 -14.247 1.00 94.81 205 GLN A N 1
ATOM 1594 C CA . GLN A 1 205 ? -2.656 6.478 -15.603 1.00 94.81 205 GLN A CA 1
ATOM 1595 C C . GLN A 1 205 ? -1.220 6.960 -15.789 1.00 94.81 205 GLN A C 1
ATOM 1597 O O . GLN A 1 205 ? -0.394 6.220 -16.320 1.00 94.81 205 GLN A O 1
ATOM 1602 N N . VAL A 1 206 ? -0.892 8.142 -15.259 1.00 94.19 206 VAL A N 1
ATOM 1603 C CA . VAL A 1 206 ? 0.478 8.661 -15.257 1.00 94.19 206 VAL A CA 1
ATOM 1604 C C . VAL A 1 206 ? 1.408 7.690 -14.532 1.00 94.19 206 VAL A C 1
ATOM 1606 O O . VAL A 1 206 ? 2.433 7.293 -15.087 1.00 94.19 206 VAL A O 1
ATOM 1609 N N . TRP A 1 207 ? 1.043 7.223 -13.331 1.00 95.25 207 TRP A N 1
ATOM 1610 C CA . TRP A 1 207 ? 1.851 6.237 -12.607 1.00 95.25 207 TRP A CA 1
ATOM 1611 C C . TRP A 1 207 ? 1.988 4.909 -13.346 1.00 95.25 207 TRP A C 1
ATOM 1613 O O . TRP A 1 207 ? 3.082 4.341 -13.369 1.00 95.25 207 TRP A O 1
ATOM 1623 N N . ARG A 1 208 ? 0.916 4.425 -13.980 1.00 95.06 208 ARG A N 1
ATOM 1624 C CA . ARG A 1 208 ? 0.946 3.211 -14.802 1.00 95.06 208 ARG A CA 1
ATOM 1625 C C . ARG A 1 208 ? 1.890 3.372 -15.994 1.00 95.06 208 ARG A C 1
ATOM 1627 O O . ARG A 1 208 ? 2.737 2.511 -16.222 1.00 95.06 208 ARG A O 1
ATOM 1634 N N . ASN A 1 209 ? 1.820 4.493 -16.701 1.00 95.31 209 ASN A N 1
ATOM 1635 C CA . ASN A 1 209 ? 2.677 4.776 -17.849 1.00 95.31 209 ASN A CA 1
ATOM 1636 C C . ASN A 1 209 ? 4.146 4.954 -17.438 1.00 95.31 209 ASN A C 1
ATOM 1638 O O . ASN A 1 209 ? 5.038 4.386 -18.070 1.00 95.31 209 ASN A O 1
ATOM 1642 N N . LEU A 1 210 ? 4.419 5.626 -16.315 1.00 93.56 210 LEU A N 1
ATOM 1643 C CA . LEU A 1 210 ? 5.763 5.701 -15.729 1.00 93.56 210 LEU A CA 1
ATOM 1644 C C . LEU A 1 210 ? 6.283 4.317 -15.298 1.00 93.56 210 LEU A C 1
ATOM 1646 O O . LEU A 1 210 ? 7.460 3.989 -15.491 1.00 93.56 210 LEU A O 1
ATOM 1650 N N . LEU A 1 211 ? 5.417 3.469 -14.733 1.00 94.62 211 LEU A N 1
ATOM 1651 C CA . LEU A 1 211 ? 5.757 2.094 -14.378 1.00 94.62 211 LEU A CA 1
ATOM 1652 C C . LEU A 1 211 ? 6.129 1.284 -15.620 1.00 94.62 211 LEU A C 1
ATOM 1654 O O . LEU A 1 211 ? 7.092 0.494 -15.562 1.00 94.62 211 LEU A O 1
ATOM 1658 N N . GLU A 1 212 ? 5.369 1.443 -16.705 1.00 94.69 212 GLU A N 1
ATOM 1659 C CA . GLU A 1 212 ? 5.599 0.768 -17.976 1.00 94.69 212 GLU A CA 1
ATOM 1660 C C . GLU A 1 212 ? 6.916 1.194 -18.604 1.00 94.69 212 GLU A C 1
ATOM 1662 O O . GLU A 1 212 ? 7.790 0.347 -18.835 1.00 94.69 212 GLU A O 1
ATOM 1667 N N . GLY A 1 213 ? 7.119 2.499 -18.672 1.00 92.44 213 GLY A N 1
ATOM 1668 C CA . GLY A 1 213 ? 8.280 3.151 -19.231 1.00 92.44 213 GLY A CA 1
ATOM 1669 C C . GLY A 1 213 ? 7.822 4.278 -20.141 1.00 92.44 213 GLY A C 1
ATOM 1670 O O . GLY A 1 213 ? 6.830 4.153 -20.849 1.00 92.44 213 GLY A O 1
ATOM 1671 N N . ILE A 1 214 ? 8.583 5.363 -20.136 1.00 93.31 214 ILE A N 1
ATOM 1672 C CA . ILE A 1 214 ? 8.333 6.549 -20.956 1.00 93.31 214 ILE A CA 1
ATOM 1673 C C . ILE A 1 214 ? 9.502 6.787 -21.913 1.00 93.31 214 ILE A C 1
ATOM 1675 O O . ILE A 1 214 ? 10.592 6.223 -21.736 1.00 93.31 214 ILE A O 1
ATOM 1679 N N . LYS A 1 215 ? 9.271 7.614 -22.927 1.00 92.56 215 LYS A N 1
ATOM 1680 C CA . LYS A 1 215 ? 10.280 8.166 -23.836 1.00 92.56 215 LYS A CA 1
ATOM 1681 C C . LYS A 1 215 ? 9.976 9.642 -24.099 1.00 92.56 215 LYS A C 1
ATOM 1683 O O . LYS A 1 215 ? 8.898 10.112 -23.752 1.00 92.56 215 LYS A O 1
ATOM 1688 N N . VAL A 1 216 ? 10.923 10.337 -24.715 1.00 90.19 216 VAL A N 1
ATOM 1689 C CA . VAL A 1 216 ? 10.699 11.667 -25.288 1.00 90.19 216 VAL A CA 1
ATOM 1690 C C . VAL A 1 216 ? 10.472 11.478 -26.787 1.00 90.19 216 VAL A C 1
ATOM 1692 O O . VAL A 1 216 ? 11.242 10.756 -27.423 1.00 90.19 216 VAL A O 1
ATOM 1695 N N . ASP A 1 217 ? 9.388 12.023 -27.331 1.00 90.25 217 ASP A N 1
ATOM 1696 C CA . ASP A 1 217 ? 9.098 11.952 -28.765 1.00 90.25 217 ASP A CA 1
ATOM 1697 C C . ASP A 1 217 ? 9.869 13.017 -29.572 1.00 90.25 217 ASP A C 1
ATOM 1699 O O . ASP A 1 217 ? 10.632 13.812 -29.023 1.00 90.25 217 ASP A O 1
ATOM 1703 N N . GLY A 1 218 ? 9.681 13.039 -30.896 1.00 90.44 218 GLY A N 1
ATOM 1704 C CA . GLY A 1 218 ? 10.352 14.001 -31.781 1.00 90.44 218 GLY A CA 1
ATOM 1705 C C . GLY A 1 218 ? 9.983 15.470 -31.532 1.00 90.44 218 GLY A C 1
ATOM 1706 O O . GLY A 1 218 ? 10.649 16.353 -32.060 1.00 90.44 218 GLY A O 1
ATOM 1707 N N . THR A 1 219 ? 8.952 15.741 -30.726 1.00 89.81 219 THR A N 1
ATOM 1708 C CA . THR A 1 219 ? 8.515 17.092 -30.341 1.00 89.81 219 THR A CA 1
ATOM 1709 C C . THR A 1 219 ? 9.026 17.511 -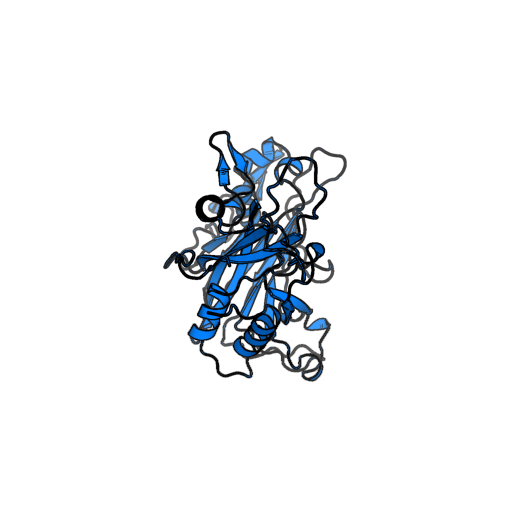28.962 1.00 89.81 219 THR A C 1
ATOM 1711 O O . THR A 1 219 ? 8.705 18.598 -28.489 1.00 89.81 219 THR A O 1
ATOM 1714 N N . GLY A 1 220 ? 9.814 16.658 -28.297 1.00 86.69 220 GLY A N 1
ATOM 1715 C CA . GLY A 1 220 ? 10.289 16.904 -26.938 1.00 86.69 220 GLY A CA 1
ATOM 1716 C C . GLY A 1 220 ? 9.274 16.551 -25.847 1.00 86.69 220 GLY A C 1
ATOM 1717 O O . GLY A 1 220 ? 9.549 16.809 -24.677 1.00 86.69 220 GLY A O 1
ATOM 1718 N N . ARG A 1 221 ? 8.125 15.948 -26.189 1.00 88.44 221 ARG A N 1
ATOM 1719 C CA . ARG A 1 221 ? 7.087 15.569 -25.218 1.00 88.44 221 ARG A CA 1
ATOM 1720 C C . ARG A 1 221 ? 7.374 14.220 -24.591 1.00 88.44 221 ARG A C 1
ATOM 1722 O O . ARG A 1 221 ? 7.840 13.294 -25.259 1.00 88.44 221 ARG A O 1
ATOM 1729 N N . VAL A 1 222 ? 7.038 14.079 -23.314 1.00 90.62 222 VAL A N 1
ATOM 1730 C CA . VAL A 1 222 ? 7.106 12.789 -22.630 1.00 90.62 222 VAL A CA 1
ATOM 1731 C C . VAL A 1 222 ? 5.902 11.951 -23.040 1.00 90.62 222 VAL A C 1
ATOM 1733 O O . VAL A 1 222 ? 4.766 12.363 -22.847 1.00 90.62 222 VAL A O 1
ATOM 1736 N N . VAL A 1 223 ? 6.124 10.755 -23.577 1.00 93.62 223 VAL A N 1
ATOM 1737 C CA . VAL A 1 223 ? 5.050 9.838 -23.988 1.00 93.62 223 VAL A CA 1
ATOM 1738 C C . VAL A 1 223 ? 5.279 8.428 -23.434 1.00 93.62 223 VAL A C 1
ATOM 1740 O O . VAL A 1 223 ? 6.433 8.028 -23.217 1.00 93.62 223 VAL A O 1
ATOM 1743 N N . PRO A 1 224 ? 4.216 7.638 -23.196 1.00 94.81 224 PRO A N 1
ATOM 1744 C CA . PRO A 1 224 ? 4.352 6.234 -22.823 1.00 94.81 224 PRO A CA 1
ATOM 1745 C C . PRO A 1 224 ? 5.072 5.433 -23.913 1.00 94.81 224 PRO A C 1
ATOM 1747 O O . PRO A 1 224 ? 4.926 5.698 -25.108 1.00 94.81 224 PRO A O 1
ATOM 1750 N N . LYS A 1 225 ? 5.830 4.413 -23.508 1.00 94.81 225 LYS A N 1
ATOM 1751 C CA . LYS A 1 225 ? 6.344 3.410 -24.444 1.00 94.81 225 LYS A CA 1
ATOM 1752 C C . LYS A 1 225 ? 5.218 2.500 -24.926 1.00 94.81 225 LYS A C 1
ATOM 1754 O O . LYS A 1 225 ? 4.356 2.081 -24.157 1.00 94.81 225 LYS A O 1
ATOM 1759 N N . THR A 1 226 ? 5.275 2.146 -26.199 1.00 94.81 226 THR A N 1
ATOM 1760 C CA . THR A 1 226 ? 4.423 1.131 -26.822 1.00 94.81 226 THR A CA 1
ATOM 1761 C C . THR A 1 226 ? 4.911 -0.278 -26.480 1.00 94.81 226 THR A C 1
ATOM 1763 O O . THR A 1 226 ? 6.061 -0.479 -26.090 1.00 94.81 226 THR A O 1
ATOM 1766 N N . ALA A 1 227 ? 4.059 -1.290 -26.670 1.00 93.88 227 ALA A N 1
ATOM 1767 C CA . ALA A 1 227 ? 4.426 -2.687 -26.428 1.00 93.88 227 ALA A CA 1
ATOM 1768 C C . ALA A 1 227 ? 5.665 -3.132 -27.236 1.00 93.88 227 ALA A C 1
ATOM 1770 O O . ALA A 1 227 ? 6.546 -3.789 -26.683 1.00 93.88 227 ALA A O 1
ATOM 1771 N N . ALA A 1 228 ? 5.769 -2.708 -28.502 1.00 94.81 228 ALA A N 1
ATOM 1772 C CA . ALA A 1 228 ? 6.893 -3.022 -29.389 1.00 94.81 228 ALA A CA 1
ATOM 1773 C C . ALA A 1 228 ? 8.234 -2.447 -28.897 1.00 94.81 228 ALA A C 1
ATOM 1775 O O . ALA A 1 228 ? 9.294 -2.999 -29.173 1.00 94.81 228 ALA A O 1
ATOM 1776 N N . GLU A 1 229 ? 8.201 -1.362 -28.122 1.00 94.75 229 GLU A N 1
ATOM 1777 C CA . GLU A 1 229 ? 9.400 -0.720 -27.569 1.00 94.75 229 GLU A CA 1
ATOM 1778 C C . GLU A 1 229 ? 9.878 -1.363 -26.261 1.00 94.75 229 GLU A C 1
ATOM 1780 O O . GLU A 1 229 ? 10.939 -1.018 -25.724 1.00 94.75 229 GLU A O 1
ATOM 1785 N N . HIS A 1 230 ? 9.099 -2.292 -25.706 1.00 91.31 230 HIS A N 1
ATOM 1786 C CA . HIS A 1 230 ? 9.518 -3.091 -24.567 1.00 91.31 230 HIS A CA 1
ATOM 1787 C C . HIS A 1 230 ? 10.343 -4.282 -25.049 1.00 91.31 230 HIS A C 1
ATOM 1789 O O . HIS A 1 230 ? 9.977 -4.962 -25.998 1.00 91.31 230 HIS A O 1
ATOM 1795 N N . LYS A 1 231 ? 11.411 -4.627 -24.315 1.00 90.62 231 LYS A N 1
ATOM 1796 C CA . LYS A 1 231 ? 12.224 -5.826 -24.607 1.00 90.62 231 LYS A CA 1
ATOM 1797 C C . LYS A 1 231 ? 11.403 -7.122 -24.653 1.00 90.62 231 LYS A C 1
ATOM 1799 O O . LYS A 1 231 ? 11.820 -8.081 -25.281 1.00 90.62 231 LYS A O 1
ATOM 1804 N N . SER A 1 232 ? 10.275 -7.167 -23.943 1.00 89.19 232 SER A N 1
ATOM 1805 C CA . SER A 1 232 ? 9.349 -8.301 -23.942 1.00 89.19 232 SER A CA 1
ATOM 1806 C C . SER A 1 232 ? 8.379 -8.320 -25.125 1.00 89.19 232 SER A C 1
ATOM 1808 O O . SER A 1 232 ? 7.620 -9.273 -25.223 1.00 89.19 232 SER A O 1
ATOM 1810 N N . GLY A 1 233 ? 8.312 -7.264 -25.942 1.00 92.44 233 GLY A N 1
ATOM 1811 C CA . GLY A 1 233 ? 7.259 -7.075 -26.947 1.00 92.44 233 GLY A CA 1
ATOM 1812 C C . GLY A 1 233 ? 5.858 -6.847 -26.360 1.00 92.44 233 GLY A C 1
ATOM 1813 O O . GLY A 1 233 ? 4.893 -6.697 -27.101 1.00 92.44 233 GLY A O 1
ATOM 1814 N N . THR A 1 234 ? 5.723 -6.819 -25.029 1.00 91.69 234 THR A N 1
ATOM 1815 C CA . THR A 1 234 ? 4.452 -6.652 -24.312 1.00 91.69 234 THR A CA 1
ATOM 1816 C C . THR A 1 234 ? 4.599 -5.674 -23.150 1.00 91.69 234 THR A C 1
ATOM 1818 O O . THR A 1 234 ? 5.636 -5.637 -22.473 1.00 91.69 234 THR A O 1
ATOM 1821 N N . LEU A 1 235 ? 3.528 -4.933 -22.861 1.00 91.19 235 LEU A N 1
ATOM 1822 C CA . LEU A 1 235 ? 3.384 -4.181 -21.610 1.00 91.19 235 LEU A CA 1
ATOM 1823 C C . LEU A 1 235 ? 3.275 -5.149 -20.419 1.00 91.19 235 LEU A C 1
ATOM 1825 O O . LEU A 1 235 ? 2.873 -6.303 -20.594 1.00 91.19 235 LEU A O 1
ATOM 1829 N N . LYS A 1 236 ? 3.623 -4.708 -19.202 1.00 90.38 236 LYS A N 1
ATOM 1830 C CA . LYS A 1 236 ? 3.494 -5.545 -17.993 1.00 90.38 236 LYS A CA 1
ATOM 1831 C C . LYS A 1 236 ? 2.043 -5.924 -17.734 1.00 90.38 236 LYS A C 1
ATOM 1833 O O . LYS A 1 236 ? 1.806 -7.068 -17.364 1.00 90.38 236 LYS A O 1
ATOM 1838 N N . GLN A 1 237 ? 1.110 -5.001 -17.967 1.00 89.25 237 GLN A N 1
ATOM 1839 C CA . GLN A 1 237 ? -0.328 -5.265 -17.833 1.00 89.25 237 GLN A CA 1
ATOM 1840 C C . GLN A 1 237 ? -0.867 -6.315 -18.819 1.00 89.25 237 GLN A C 1
ATOM 1842 O O . GLN A 1 237 ? -1.850 -6.978 -18.515 1.00 89.25 237 GLN A O 1
ATOM 1847 N N . ASN A 1 238 ? -0.193 -6.522 -19.958 1.00 87.69 238 ASN A N 1
ATOM 1848 C CA . ASN A 1 238 ? -0.654 -7.404 -21.040 1.00 87.69 238 ASN A CA 1
ATOM 1849 C C . ASN A 1 238 ? 0.202 -8.672 -21.181 1.00 87.69 238 ASN A C 1
ATOM 1851 O O . ASN A 1 238 ? 0.203 -9.316 -22.230 1.00 87.69 238 ASN A O 1
ATOM 1855 N N . ARG A 1 239 ? 1.021 -9.008 -20.181 1.00 86.00 239 ARG A N 1
ATOM 1856 C CA . ARG A 1 239 ? 1.971 -10.116 -20.309 1.00 86.00 239 ARG A CA 1
ATOM 1857 C C . ARG A 1 239 ? 1.248 -11.460 -20.206 1.00 86.00 239 ARG A C 1
ATOM 1859 O O . ARG A 1 239 ? 0.726 -11.789 -19.145 1.00 86.00 239 ARG A O 1
ATOM 1866 N N . ALA A 1 240 ? 1.288 -12.255 -21.275 1.00 77.94 240 ALA A N 1
ATOM 1867 C CA . ALA A 1 240 ? 0.744 -13.613 -21.284 1.00 77.94 240 ALA A CA 1
ATOM 1868 C C . ALA A 1 240 ? 1.314 -14.455 -20.124 1.00 77.94 240 ALA A C 1
ATOM 1870 O O . ALA A 1 240 ? 2.523 -14.448 -19.876 1.00 77.94 240 ALA A O 1
ATOM 1871 N N . GLY A 1 241 ? 0.433 -15.137 -19.385 1.00 76.62 241 GLY A N 1
ATOM 1872 C CA . GLY A 1 241 ? 0.788 -15.958 -18.219 1.00 76.62 241 GLY A CA 1
ATOM 1873 C C . GLY A 1 241 ? 1.203 -15.179 -16.961 1.00 76.62 241 GLY A C 1
ATOM 1874 O O . GLY A 1 241 ? 1.517 -15.791 -15.941 1.00 76.62 241 GLY A O 1
ATOM 1875 N N . GLY A 1 242 ? 1.220 -13.843 -17.003 1.00 80.06 242 GLY A N 1
ATOM 1876 C CA . GLY A 1 242 ? 1.472 -12.990 -15.844 1.00 80.06 242 GLY A CA 1
ATOM 1877 C C . GLY A 1 242 ? 0.178 -12.418 -15.276 1.00 80.06 242 GLY A C 1
ATOM 1878 O O . GLY A 1 242 ? -0.717 -12.029 -16.015 1.00 80.06 242 GLY A O 1
ATOM 1879 N N . SER A 1 243 ? 0.090 -12.318 -13.952 1.00 91.19 243 SER A N 1
ATOM 1880 C CA . SER A 1 243 ? -0.957 -11.524 -13.305 1.00 91.19 243 SER A CA 1
ATOM 1881 C C . SER A 1 243 ? -0.529 -10.056 -13.226 1.00 91.19 243 SER A C 1
ATOM 1883 O O . SER A 1 243 ? 0.666 -9.775 -13.101 1.00 91.19 243 SER A O 1
ATOM 1885 N N . PHE A 1 244 ? -1.481 -9.121 -13.279 1.00 93.94 244 PHE A N 1
ATOM 1886 C CA . PHE A 1 244 ? -1.233 -7.689 -13.082 1.00 93.94 244 PHE A CA 1
ATOM 1887 C C . PHE A 1 244 ? -2.350 -7.047 -12.257 1.00 93.94 244 PHE A C 1
ATOM 1889 O O . PHE A 1 244 ? -3.462 -6.869 -12.729 1.00 93.94 244 PHE A O 1
ATOM 1896 N N . GLY A 1 245 ? -2.049 -6.664 -11.029 1.00 94.88 245 GLY A N 1
ATOM 1897 C CA . GLY A 1 245 ? -2.955 -5.972 -10.132 1.00 94.88 245 GLY A CA 1
ATOM 1898 C C . GLY A 1 245 ? -2.521 -4.534 -9.891 1.00 94.88 245 GLY A C 1
ATOM 1899 O O . GLY A 1 245 ? -1.328 -4.256 -9.751 1.00 94.88 245 GLY A O 1
ATOM 1900 N N . GLU A 1 246 ? -3.494 -3.637 -9.776 1.00 95.94 246 GLU A N 1
ATOM 1901 C CA . GLU A 1 246 ? -3.275 -2.237 -9.426 1.00 95.94 246 GLU A CA 1
ATOM 1902 C C . GLU A 1 246 ? -4.276 -1.779 -8.367 1.00 95.94 246 GLU A C 1
ATOM 1904 O O . GLU A 1 246 ? -5.468 -2.084 -8.434 1.00 95.94 246 GLU A O 1
ATOM 1909 N N . VAL A 1 247 ? -3.755 -1.003 -7.422 1.00 96.19 247 VAL A N 1
ATOM 1910 C CA . VAL A 1 247 ? -4.508 -0.181 -6.488 1.00 96.19 247 VAL A CA 1
ATOM 1911 C C . VAL A 1 247 ? -4.211 1.284 -6.780 1.00 96.19 247 VAL A C 1
ATOM 1913 O O . VAL A 1 247 ? -3.043 1.668 -6.840 1.00 96.19 247 VAL A O 1
ATOM 1916 N N . SER A 1 248 ? -5.246 2.110 -6.898 1.00 95.56 248 SER A N 1
ATOM 1917 C CA . SER A 1 248 ? -5.128 3.559 -7.059 1.00 95.56 248 SER A CA 1
ATOM 1918 C C . SER A 1 248 ? -6.038 4.320 -6.097 1.00 95.56 248 SER A C 1
ATOM 1920 O O . SER A 1 248 ? -6.977 3.771 -5.516 1.00 95.56 248 SER A O 1
ATOM 1922 N N . ARG A 1 249 ? -5.788 5.627 -5.958 1.00 94.12 249 ARG A N 1
ATOM 1923 C CA . ARG A 1 249 ? -6.546 6.528 -5.074 1.00 94.12 249 ARG A CA 1
ATOM 1924 C C . ARG A 1 249 ? -8.063 6.499 -5.273 1.00 94.12 249 ARG A C 1
ATOM 1926 O O . ARG A 1 249 ? -8.802 6.792 -4.332 1.00 94.12 249 ARG A O 1
ATOM 1933 N N . LEU A 1 250 ? -8.523 6.159 -6.478 1.00 94.19 250 LEU A N 1
ATOM 1934 C CA . LEU A 1 250 ? -9.945 6.085 -6.820 1.00 94.19 250 LEU A CA 1
ATOM 1935 C C . LEU A 1 250 ? -10.677 4.942 -6.106 1.00 94.19 250 LEU A C 1
ATOM 1937 O O . LEU A 1 250 ? -11.898 4.945 -6.024 1.00 94.19 250 LEU A O 1
ATOM 1941 N N . GLN A 1 251 ? -9.940 3.956 -5.595 1.00 94.44 251 GLN A N 1
ATOM 1942 C CA . GLN A 1 251 ? -10.526 2.782 -4.954 1.00 94.44 251 GLN A CA 1
ATOM 1943 C C . GLN A 1 251 ? -10.640 2.913 -3.433 1.00 94.44 251 GLN A C 1
ATOM 1945 O O . GLN A 1 251 ? -11.291 2.073 -2.818 1.00 94.44 251 GLN A O 1
ATOM 1950 N N . TYR A 1 252 ? -9.987 3.897 -2.803 1.00 95.06 252 TYR A N 1
ATOM 1951 C CA . TYR A 1 252 ? -9.883 3.907 -1.337 1.00 95.06 252 TYR A CA 1
ATOM 1952 C C . TYR A 1 252 ? -9.862 5.276 -0.653 1.00 95.06 252 TYR A C 1
ATOM 1954 O O . TYR A 1 252 ? -10.039 5.313 0.557 1.00 95.06 252 TYR A O 1
ATOM 1962 N N . VAL A 1 253 ? -9.623 6.389 -1.356 1.00 95.62 253 VAL A N 1
ATOM 1963 C CA . VAL A 1 253 ? -9.585 7.723 -0.712 1.00 95.62 253 VAL A CA 1
ATOM 1964 C C . VAL A 1 253 ? -10.276 8.813 -1.521 1.00 95.62 253 VAL A C 1
ATOM 1966 O O . VAL A 1 253 ? -10.507 9.907 -1.018 1.00 95.62 253 VAL A O 1
ATOM 1969 N N . SER A 1 254 ? -10.603 8.553 -2.786 1.00 95.25 254 SER A N 1
ATOM 1970 C CA . SER A 1 254 ? -11.191 9.573 -3.648 1.00 95.25 254 SER A CA 1
ATOM 1971 C C . SER A 1 254 ? -12.134 9.008 -4.693 1.00 95.25 254 SER A C 1
ATOM 1973 O O . SER A 1 254 ? -12.033 7.839 -5.048 1.00 95.25 254 SER A O 1
ATOM 1975 N N . ARG A 1 255 ? -12.991 9.874 -5.230 1.00 94.88 255 ARG A N 1
ATOM 1976 C CA . ARG A 1 255 ? -13.827 9.623 -6.406 1.00 94.88 255 ARG A CA 1
ATOM 1977 C C . ARG A 1 255 ? -13.695 10.778 -7.392 1.00 94.88 255 ARG A C 1
ATOM 1979 O O . ARG A 1 255 ? -13.381 11.904 -6.995 1.00 94.88 255 ARG A O 1
ATOM 1986 N N . LEU A 1 256 ? -13.934 10.492 -8.667 1.00 91.81 256 LEU A N 1
ATOM 1987 C CA . LEU A 1 256 ? -13.975 11.496 -9.727 1.00 91.81 256 LEU A CA 1
ATOM 1988 C C . LEU A 1 256 ? -15.377 12.121 -9.782 1.00 91.81 256 LEU A C 1
ATOM 1990 O O . LEU A 1 256 ? -16.372 11.400 -9.850 1.00 91.81 256 LEU A O 1
ATOM 1994 N N . LYS A 1 257 ? -15.466 13.451 -9.734 1.00 92.56 257 LYS A N 1
ATOM 1995 C CA . LYS A 1 257 ? -16.717 14.195 -9.929 1.00 92.56 257 LYS A CA 1
ATOM 1996 C C . LYS A 1 257 ? -17.061 14.288 -11.424 1.00 92.56 257 LYS A C 1
ATOM 1998 O O . LYS A 1 257 ? -16.157 14.205 -12.254 1.00 92.56 257 LYS A O 1
ATOM 2003 N N . PRO A 1 258 ? -18.329 14.566 -11.791 1.00 92.75 258 PRO A N 1
ATOM 2004 C CA . PRO A 1 258 ? -18.724 14.762 -13.192 1.00 92.75 258 PRO A CA 1
ATOM 2005 C C . PRO A 1 258 ? -17.942 15.861 -13.930 1.00 92.75 258 PRO A C 1
ATOM 2007 O O . PRO A 1 258 ? -17.793 15.798 -15.142 1.00 92.75 258 PRO A O 1
ATOM 2010 N N . ASN A 1 259 ? -17.415 16.853 -13.203 1.00 89.12 259 ASN A N 1
ATOM 2011 C CA . ASN A 1 259 ? -16.583 17.925 -13.758 1.00 89.12 259 ASN A CA 1
ATOM 2012 C C . ASN A 1 259 ? -15.088 17.559 -13.879 1.00 89.12 259 ASN A C 1
ATOM 2014 O O . ASN A 1 259 ? -14.268 18.450 -14.079 1.00 89.12 259 ASN A O 1
ATOM 2018 N N . GLY A 1 260 ? -14.720 16.289 -13.675 1.00 86.69 260 GLY A N 1
ATOM 2019 C CA . GLY A 1 260 ? -13.336 15.809 -13.727 1.00 86.69 260 GLY A CA 1
ATOM 2020 C C . GLY A 1 260 ? -12.489 16.124 -12.487 1.00 86.69 260 GLY A C 1
ATOM 2021 O O . GLY A 1 260 ? -11.339 15.706 -12.412 1.00 86.69 260 GLY A O 1
ATOM 2022 N N . ASN A 1 261 ? -13.020 16.830 -11.481 1.00 88.00 261 ASN A N 1
ATOM 2023 C CA . ASN A 1 261 ? -12.274 17.084 -10.246 1.00 88.00 261 ASN A CA 1
ATOM 2024 C C . ASN A 1 261 ? -12.338 15.892 -9.287 1.00 88.00 261 ASN A C 1
ATOM 2026 O O . ASN A 1 261 ? -13.351 15.202 -9.184 1.00 88.00 261 ASN A O 1
ATOM 2030 N N . PHE A 1 262 ? -11.276 15.695 -8.510 1.00 90.38 262 PHE A N 1
ATOM 2031 C CA . PHE A 1 262 ? -11.263 14.698 -7.444 1.00 90.38 262 PHE A CA 1
ATOM 2032 C C . PHE A 1 262 ? -11.923 15.224 -6.171 1.00 90.38 262 PHE A C 1
ATOM 2034 O O . PHE A 1 262 ? -11.692 16.355 -5.748 1.00 90.38 262 PHE A O 1
ATOM 2041 N N . GLU A 1 263 ? -12.685 14.358 -5.513 1.00 94.19 263 GLU A N 1
ATOM 2042 C CA . GLU A 1 263 ? -13.165 14.552 -4.148 1.00 94.19 263 GLU A CA 1
ATOM 2043 C C . GLU A 1 263 ? -12.446 13.585 -3.214 1.00 94.19 263 GLU A C 1
ATOM 2045 O O . GLU A 1 263 ? -12.289 12.419 -3.568 1.00 94.19 263 GLU A O 1
ATOM 2050 N N . ALA A 1 264 ? -12.030 14.035 -2.028 1.00 94.00 264 ALA A N 1
ATOM 2051 C CA . ALA A 1 264 ? -11.397 13.191 -1.007 1.00 94.00 264 ALA A CA 1
ATOM 2052 C C . ALA A 1 264 ? -12.428 12.337 -0.238 1.00 94.00 264 ALA A C 1
ATOM 20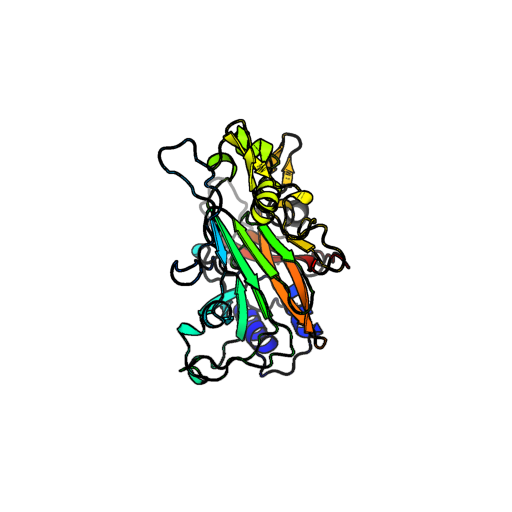54 O O . ALA A 1 264 ? -12.473 12.334 0.988 1.00 94.00 264 ALA A O 1
ATOM 2055 N N . VAL A 1 265 ? -13.295 11.649 -0.980 1.00 95.00 265 VAL A N 1
ATOM 2056 C CA . VAL A 1 265 ? -14.335 10.758 -0.468 1.00 95.00 265 VAL A CA 1
ATOM 2057 C C . VAL A 1 265 ? -14.463 9.553 -1.398 1.00 95.00 265 VAL A C 1
ATOM 2059 O O . VAL A 1 265 ? -14.229 9.663 -2.600 1.00 95.00 265 VAL A O 1
ATOM 2062 N N . THR A 1 266 ? -14.853 8.403 -0.865 1.00 95.06 266 THR A N 1
ATOM 2063 C CA . THR A 1 266 ? -15.256 7.226 -1.654 1.00 95.06 266 THR A CA 1
ATOM 2064 C C . THR A 1 266 ? -16.774 7.075 -1.626 1.00 95.06 266 THR A C 1
ATOM 2066 O O . THR A 1 266 ? -17.440 7.645 -0.762 1.00 95.06 266 THR A O 1
ATOM 2069 N N . ASN A 1 267 ? -17.345 6.293 -2.543 1.00 93.56 267 ASN A N 1
ATOM 2070 C CA . ASN A 1 267 ? -18.784 6.015 -2.504 1.00 93.56 267 ASN A CA 1
ATOM 2071 C C . ASN A 1 267 ? -19.169 5.275 -1.216 1.00 93.56 267 ASN A C 1
ATOM 2073 O O . ASN A 1 267 ? -20.204 5.565 -0.622 1.00 93.56 267 ASN A O 1
ATOM 2077 N N . GLU A 1 268 ? -18.314 4.363 -0.757 1.00 92.38 268 GLU A N 1
ATOM 2078 C CA . GLU A 1 268 ? -18.499 3.606 0.474 1.00 92.38 268 GLU A CA 1
ATOM 2079 C C . GLU A 1 268 ? -18.424 4.500 1.713 1.00 92.38 268 GLU A C 1
ATOM 2081 O O . GLU A 1 268 ? -19.280 4.391 2.587 1.00 92.38 268 GLU A O 1
ATOM 2086 N N . SER A 1 269 ? -17.446 5.408 1.788 1.00 94.38 269 SER A N 1
ATOM 2087 C CA . SER A 1 269 ? -17.327 6.325 2.927 1.00 94.38 269 SER A CA 1
ATOM 2088 C C . SER A 1 269 ? -18.462 7.346 2.976 1.00 94.38 269 SER A C 1
ATOM 2090 O O . SER A 1 269 ? -18.963 7.604 4.060 1.00 94.38 269 SER A O 1
ATOM 2092 N N . ASP A 1 270 ? -18.906 7.871 1.829 1.00 95.50 270 ASP A N 1
ATOM 2093 C CA . ASP A 1 270 ? -20.062 8.781 1.726 1.00 95.50 270 ASP A CA 1
ATOM 2094 C C . ASP A 1 270 ? -21.366 8.077 2.143 1.00 95.50 270 ASP A C 1
ATOM 2096 O O . ASP A 1 270 ? -22.137 8.581 2.960 1.00 95.50 270 ASP A O 1
ATOM 2100 N N . ALA A 1 271 ? -21.601 6.859 1.642 1.00 93.31 271 ALA A N 1
ATOM 2101 C CA . ALA A 1 271 ? -22.753 6.054 2.045 1.00 93.31 271 ALA A CA 1
ATOM 2102 C C . ALA A 1 271 ? -22.728 5.728 3.546 1.00 93.31 271 ALA A C 1
ATOM 2104 O O . ALA A 1 271 ? -23.769 5.753 4.208 1.00 93.31 271 ALA A O 1
ATOM 2105 N N . PHE A 1 272 ? -21.544 5.432 4.082 1.00 93.56 272 PHE A N 1
ATOM 2106 C CA . PHE A 1 272 ? -21.369 5.146 5.495 1.00 93.56 272 PHE A CA 1
ATOM 2107 C C . PHE A 1 272 ? -21.574 6.393 6.361 1.00 93.56 272 PHE A C 1
ATOM 2109 O O . PHE A 1 272 ? -22.310 6.321 7.339 1.00 93.56 272 PHE A O 1
ATOM 2116 N N . GLU A 1 273 ? -21.030 7.546 5.973 1.00 93.69 273 GLU A N 1
ATOM 2117 C CA . GLU A 1 273 ? -21.272 8.828 6.640 1.00 93.69 273 GLU A CA 1
ATOM 2118 C C . GLU A 1 273 ? -22.766 9.123 6.731 1.00 93.69 273 GLU A C 1
ATOM 2120 O O . GLU A 1 273 ? -23.289 9.221 7.839 1.00 93.69 273 GLU A O 1
ATOM 2125 N N . LYS A 1 274 ? -23.476 9.115 5.595 1.00 94.44 274 LYS A N 1
ATOM 2126 C CA . LYS A 1 274 ? -24.936 9.312 5.522 1.00 94.44 274 LYS A CA 1
ATOM 2127 C C . LYS A 1 274 ? -25.712 8.338 6.405 1.00 94.44 274 LYS A C 1
ATOM 2129 O O . LYS A 1 274 ? -26.699 8.720 7.035 1.00 94.44 274 LYS A O 1
ATOM 2134 N N . TYR A 1 275 ? -25.281 7.076 6.467 1.00 92.81 275 TYR A N 1
ATOM 2135 C CA . TYR A 1 275 ? -25.870 6.093 7.374 1.00 92.81 275 TYR A CA 1
ATOM 2136 C C . TYR A 1 275 ? -25.684 6.501 8.840 1.00 92.81 275 TYR A C 1
ATOM 2138 O O . TYR A 1 275 ? -26.657 6.488 9.595 1.00 92.81 275 TYR A O 1
ATOM 2146 N N . LEU A 1 276 ? -24.472 6.894 9.240 1.00 90.75 276 LEU A N 1
ATOM 2147 C CA . LEU A 1 276 ? -24.209 7.365 10.598 1.00 90.75 276 LEU A CA 1
ATOM 2148 C C . LEU A 1 276 ? -24.998 8.640 10.906 1.00 90.75 276 LEU A C 1
ATOM 2150 O O . LEU A 1 276 ? -25.494 8.759 12.018 1.00 90.75 276 LEU A O 1
ATOM 2154 N N . GLU A 1 277 ? -25.154 9.562 9.947 1.00 91.38 277 GLU A N 1
ATOM 2155 C CA . GLU A 1 277 ? -25.954 10.783 10.117 1.00 91.38 277 GLU A CA 1
ATOM 2156 C C . GLU A 1 277 ? -27.436 10.492 10.355 1.00 91.38 277 GLU A C 1
ATOM 2158 O O . GLU A 1 277 ? -28.045 11.068 11.255 1.00 91.38 277 GLU A O 1
ATOM 2163 N N . LYS A 1 278 ? -28.007 9.564 9.581 1.00 91.56 278 LYS A N 1
ATOM 2164 C CA . LYS A 1 278 ? -29.415 9.171 9.695 1.00 91.56 278 LYS A CA 1
ATOM 2165 C C . LYS A 1 278 ? -29.716 8.418 10.993 1.00 91.56 278 LYS A C 1
ATOM 2167 O O . LYS A 1 278 ? -30.828 8.510 11.502 1.00 91.56 278 LYS A O 1
ATOM 2172 N N . ASN A 1 279 ? -28.747 7.662 11.509 1.00 88.19 279 ASN A N 1
ATOM 2173 C CA . ASN A 1 279 ? -28.916 6.787 12.672 1.00 88.19 279 ASN A CA 1
ATOM 2174 C C . ASN A 1 279 ? -28.193 7.315 13.923 1.00 88.19 279 ASN A C 1
ATOM 2176 O O . ASN A 1 279 ? -27.834 6.529 14.800 1.00 88.19 279 ASN A O 1
ATOM 2180 N N . ARG A 1 280 ? -27.949 8.632 14.020 1.00 86.81 280 ARG A N 1
ATOM 2181 C CA . ARG A 1 280 ? -27.366 9.228 15.232 1.00 86.81 280 ARG A CA 1
ATOM 2182 C C . ARG A 1 280 ? -28.306 8.997 16.412 1.00 86.81 280 ARG A C 1
ATOM 2184 O O . ARG A 1 280 ? -29.484 9.340 16.356 1.00 86.81 280 ARG A O 1
ATOM 2191 N N . THR A 1 281 ? -27.772 8.445 17.492 1.00 81.44 281 THR A N 1
ATOM 2192 C CA . THR A 1 281 ? -28.485 8.259 18.757 1.00 81.44 281 THR A CA 1
ATOM 2193 C C . THR A 1 281 ? -27.910 9.184 19.830 1.00 81.44 281 THR A C 1
ATOM 2195 O O . THR A 1 281 ? -26.740 9.579 19.796 1.00 81.44 281 THR A O 1
ATOM 2198 N N . GLY A 1 282 ? -28.747 9.541 20.807 1.00 77.62 282 GLY A N 1
ATOM 2199 C CA . GLY A 1 282 ? -28.317 10.212 22.032 1.00 77.62 282 GLY A CA 1
ATOM 2200 C C . GLY A 1 282 ? -27.621 11.559 21.808 1.00 77.62 282 GLY A C 1
ATOM 2201 O O . GLY A 1 282 ? -28.235 12.519 21.354 1.00 77.62 282 GLY A O 1
ATOM 2202 N N . TYR A 1 283 ? -26.348 11.631 22.203 1.00 75.62 283 TYR A N 1
ATOM 2203 C CA . TYR A 1 283 ? -25.566 12.868 22.328 1.00 75.62 283 TYR A CA 1
ATOM 2204 C C . TYR A 1 283 ? -24.654 13.171 21.135 1.00 75.62 283 TYR A C 1
ATOM 2206 O O . TYR A 1 283 ? -23.825 14.073 21.239 1.00 75.62 283 TYR A O 1
ATOM 2214 N N . VAL A 1 284 ? -24.751 12.418 20.035 1.00 83.31 284 VAL A N 1
ATOM 2215 C CA . VAL A 1 284 ? -23.884 12.605 18.862 1.00 83.31 284 VAL A CA 1
ATOM 2216 C C . VAL A 1 284 ? -24.348 13.809 18.035 1.00 83.31 284 VAL A C 1
ATOM 2218 O O . VAL A 1 284 ? -25.388 13.745 17.384 1.00 83.31 284 VAL A O 1
ATOM 2221 N N . THR A 1 285 ? -23.576 14.899 18.027 1.00 81.62 285 THR A N 1
ATOM 2222 C CA . THR A 1 285 ? -23.960 16.160 17.350 1.00 81.62 285 THR A CA 1
ATOM 2223 C C . THR A 1 285 ? -23.445 16.256 15.918 1.00 81.62 285 THR A C 1
ATOM 2225 O O . THR A 1 285 ? -24.126 16.782 15.038 1.00 81.62 285 THR A O 1
ATOM 2228 N N . LYS A 1 286 ? -22.258 15.708 15.658 1.00 86.69 286 LYS A N 1
ATOM 2229 C CA . LYS A 1 286 ? -21.601 15.735 14.350 1.00 86.69 286 LYS A CA 1
ATOM 2230 C C . LYS A 1 286 ? -20.881 14.419 14.107 1.00 86.69 286 LYS A C 1
ATOM 2232 O O . LYS A 1 286 ? -20.323 13.852 15.044 1.00 86.69 286 LYS A O 1
ATOM 2237 N N . VAL A 1 287 ? -20.885 13.969 12.857 1.00 90.38 287 VAL A N 1
ATOM 2238 C CA . VAL A 1 287 ? -20.110 12.824 12.372 1.00 90.38 287 VAL A CA 1
ATOM 2239 C C . VAL A 1 287 ? -19.329 13.275 11.146 1.00 90.38 287 VAL A C 1
ATOM 2241 O O . VAL A 1 287 ? -19.862 14.033 10.342 1.00 90.38 287 VAL A O 1
ATOM 2244 N N . GLN A 1 288 ? -18.085 12.825 11.028 1.00 91.56 288 GLN A N 1
ATOM 2245 C CA . GLN A 1 288 ? -17.283 12.951 9.820 1.00 91.56 288 GLN A CA 1
ATOM 2246 C C . GLN A 1 288 ? -16.596 11.616 9.522 1.00 91.56 288 GLN A C 1
ATOM 2248 O O . GLN A 1 288 ? -16.090 10.965 10.440 1.00 91.56 288 GLN A O 1
ATOM 2253 N N . VAL A 1 289 ? -16.559 11.214 8.251 1.00 92.75 289 VAL A N 1
ATOM 2254 C CA . VAL A 1 289 ? -15.927 9.961 7.806 1.00 92.75 289 VAL A CA 1
ATOM 2255 C C . VAL A 1 289 ? -14.802 10.247 6.812 1.00 92.75 289 VAL A C 1
ATOM 2257 O O . VAL A 1 289 ? -15.037 10.645 5.677 1.00 92.75 289 VAL A O 1
ATOM 2260 N N . ASN A 1 290 ? -13.561 9.975 7.218 1.00 93.75 290 ASN A N 1
ATOM 2261 C CA . ASN A 1 290 ? -12.374 10.169 6.386 1.00 93.75 290 ASN A CA 1
ATOM 2262 C C . ASN A 1 290 ? -11.858 8.815 5.871 1.00 93.75 290 ASN A C 1
ATOM 2264 O O . ASN A 1 290 ? -11.363 8.017 6.677 1.00 93.75 290 ASN A O 1
ATOM 2268 N N . PRO A 1 291 ? -11.966 8.518 4.564 1.00 95.06 291 PRO A N 1
ATOM 2269 C CA . PRO A 1 291 ? -11.510 7.246 4.020 1.00 95.06 291 PRO A CA 1
ATOM 2270 C C . PRO A 1 291 ? -9.981 7.151 3.976 1.00 95.06 291 PRO A C 1
ATOM 2272 O O . PRO A 1 291 ? -9.280 8.143 3.778 1.00 95.06 291 PRO A O 1
ATOM 2275 N N . PHE A 1 292 ? -9.457 5.937 4.122 1.00 95.19 292 PHE A N 1
ATOM 2276 C CA . PHE A 1 292 ? -8.045 5.624 3.919 1.00 95.19 292 PHE A CA 1
ATOM 2277 C C . PHE A 1 292 ? -7.862 4.171 3.469 1.00 95.19 292 PHE A C 1
ATOM 2279 O O . PHE A 1 292 ? -8.778 3.354 3.553 1.00 95.19 292 PHE A O 1
ATOM 2286 N N . GLY A 1 293 ? -6.668 3.840 2.979 1.00 94.88 293 GLY A N 1
ATOM 2287 C CA . GLY A 1 293 ? -6.356 2.510 2.463 1.00 94.88 293 GLY A CA 1
ATOM 2288 C C . GLY A 1 293 ? -5.155 1.871 3.147 1.00 94.88 293 GLY A C 1
ATOM 2289 O O . GLY A 1 293 ? -4.245 2.556 3.616 1.00 94.88 293 GLY A O 1
ATOM 2290 N N . CYS A 1 294 ? -5.130 0.544 3.143 1.00 96.00 294 CYS A N 1
ATOM 2291 C CA . CYS A 1 294 ? -3.951 -0.257 3.446 1.00 96.00 294 CYS A CA 1
ATOM 2292 C C . CYS A 1 294 ? -3.792 -1.320 2.361 1.00 96.00 294 CYS A C 1
ATOM 2294 O O . CYS A 1 294 ? -4.764 -1.979 1.997 1.00 96.00 294 CYS A O 1
ATOM 2296 N N . VAL A 1 295 ? -2.577 -1.494 1.840 1.00 97.69 295 VAL A N 1
ATOM 2297 C CA . VAL A 1 295 ? -2.256 -2.641 0.991 1.00 97.69 295 VAL A CA 1
ATOM 2298 C C . VAL A 1 295 ? -1.410 -3.617 1.787 1.00 97.69 295 VAL A C 1
ATOM 2300 O O . VAL A 1 295 ? -0.332 -3.274 2.281 1.00 97.69 295 VAL A O 1
ATOM 2303 N N . PHE A 1 296 ? -1.903 -4.845 1.869 1.00 98.00 296 PHE A N 1
ATOM 2304 C CA . PHE A 1 296 ? -1.194 -5.966 2.462 1.00 98.00 296 PHE A CA 1
ATOM 2305 C C . PHE A 1 296 ? -1.191 -7.155 1.506 1.00 98.00 296 PHE A C 1
ATOM 2307 O O . PHE A 1 296 ? -1.887 -7.173 0.488 1.00 98.00 296 PHE A O 1
ATOM 2314 N N . GLY A 1 297 ? -0.381 -8.155 1.821 1.00 97.56 297 GLY A N 1
ATOM 2315 C CA . GLY A 1 297 ? -0.391 -9.422 1.114 1.00 97.56 297 GLY A CA 1
ATOM 2316 C C . GLY A 1 297 ? -0.131 -10.578 2.056 1.00 97.56 297 GLY A C 1
ATOM 2317 O O . GLY A 1 297 ? 0.616 -10.441 3.025 1.00 97.56 297 GLY A O 1
ATOM 2318 N N . LEU A 1 298 ? -0.737 -11.716 1.742 1.00 97.12 298 LEU A N 1
ATOM 2319 C CA . LEU A 1 298 ? -0.477 -12.977 2.419 1.00 97.12 298 LEU A CA 1
ATOM 2320 C C . LEU A 1 298 ? -0.122 -14.052 1.402 1.00 97.12 298 LEU A C 1
ATOM 2322 O O . LEU A 1 298 ? -0.766 -14.194 0.358 1.00 97.12 298 LEU A O 1
ATOM 2326 N N . ARG A 1 299 ? 0.900 -14.831 1.741 1.00 96.56 299 ARG A N 1
ATOM 2327 C CA . ARG A 1 299 ? 1.326 -16.005 0.989 1.00 96.56 299 ARG A CA 1
ATOM 2328 C C . ARG A 1 299 ? 0.639 -17.252 1.543 1.00 96.56 299 ARG A C 1
ATOM 2330 O O . ARG A 1 299 ? 0.773 -17.557 2.732 1.00 96.56 299 ARG A O 1
ATOM 2337 N N . ASN A 1 300 ? -0.072 -17.983 0.690 1.00 95.00 300 ASN A N 1
ATOM 2338 C CA . ASN A 1 300 ? -0.680 -19.261 1.066 1.00 95.00 300 ASN A CA 1
ATOM 2339 C C . ASN A 1 300 ? 0.372 -20.385 1.178 1.00 95.00 300 ASN A C 1
ATOM 2341 O O . ASN A 1 300 ? 1.549 -20.177 0.877 1.00 95.00 300 ASN A O 1
ATOM 2345 N N . ASP A 1 301 ? -0.044 -21.575 1.618 1.00 91.88 301 ASP A N 1
ATOM 2346 C CA . ASP A 1 301 ? 0.868 -22.721 1.787 1.00 91.88 301 ASP A CA 1
ATOM 2347 C C . ASP A 1 301 ? 1.423 -23.224 0.446 1.00 91.88 301 ASP A C 1
ATOM 2349 O O . ASP A 1 301 ? 2.556 -23.689 0.361 1.00 91.88 301 ASP A O 1
ATOM 2353 N N . GLY A 1 302 ? 0.669 -23.023 -0.638 1.00 93.94 302 GLY A N 1
ATOM 2354 C CA . GLY A 1 302 ? 1.121 -23.243 -2.011 1.00 93.94 302 GLY A CA 1
ATOM 2355 C C . GLY A 1 302 ? 2.090 -22.175 -2.532 1.00 93.94 302 GLY A C 1
ATOM 2356 O O . GLY A 1 302 ? 2.391 -22.165 -3.721 1.00 93.94 302 GLY A O 1
ATOM 2357 N N . GLY A 1 303 ? 2.558 -21.248 -1.694 1.00 94.94 303 GLY A N 1
ATOM 2358 C CA . GLY A 1 303 ? 3.536 -20.222 -2.050 1.00 94.94 303 GLY A CA 1
ATOM 2359 C C . GLY A 1 303 ? 3.002 -19.067 -2.903 1.00 94.94 303 GLY A C 1
ATOM 2360 O O . GLY A 1 303 ? 3.770 -18.159 -3.213 1.00 94.94 303 GLY A O 1
ATOM 2361 N N . ALA A 1 304 ? 1.722 -19.067 -3.278 1.00 95.81 304 ALA A N 1
ATOM 2362 C CA . ALA A 1 304 ? 1.118 -18.000 -4.065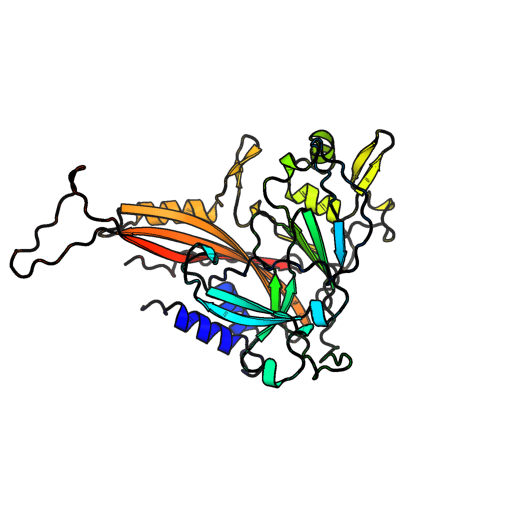 1.00 95.81 304 ALA A CA 1
ATOM 2363 C C . ALA A 1 304 ? 0.717 -16.817 -3.175 1.00 95.81 304 ALA A C 1
ATOM 2365 O O . ALA A 1 304 ? 0.152 -16.985 -2.092 1.00 95.81 304 ALA A O 1
ATOM 2366 N N . TRP A 1 305 ? 1.001 -15.609 -3.652 1.00 97.00 305 TRP A N 1
ATOM 2367 C CA . TRP A 1 305 ? 0.618 -14.360 -3.012 1.00 97.00 305 TRP A CA 1
ATOM 2368 C C . TRP A 1 305 ? -0.788 -13.935 -3.413 1.00 97.00 305 TRP A C 1
ATOM 2370 O O . TRP A 1 305 ? -1.102 -13.871 -4.601 1.00 97.00 305 TRP A O 1
ATOM 2380 N N . ALA A 1 306 ? -1.578 -13.548 -2.414 1.00 96.06 306 ALA A N 1
ATOM 2381 C CA . ALA A 1 306 ? -2.763 -12.726 -2.591 1.00 96.06 306 ALA A CA 1
ATOM 2382 C C . ALA A 1 306 ? -2.473 -11.327 -2.034 1.00 96.06 306 ALA A C 1
ATOM 2384 O O . ALA A 1 306 ? -2.140 -11.205 -0.853 1.00 96.06 306 ALA A O 1
ATOM 2385 N N . PHE A 1 307 ? -2.577 -10.288 -2.867 1.00 96.88 307 PHE A N 1
ATOM 2386 C CA . PHE A 1 307 ? -2.510 -8.899 -2.401 1.00 96.88 307 PHE A CA 1
ATOM 2387 C C . PHE A 1 307 ? -3.906 -8.295 -2.317 1.00 96.88 307 PHE A C 1
ATOM 2389 O O . PHE A 1 307 ? -4.720 -8.424 -3.239 1.00 96.88 307 PHE A O 1
ATOM 2396 N N . THR A 1 308 ? -4.147 -7.596 -1.214 1.00 96.38 308 THR A N 1
ATOM 2397 C CA . THR A 1 308 ? -5.454 -7.079 -0.831 1.00 96.38 308 THR A CA 1
ATOM 2398 C C . THR A 1 308 ? -5.352 -5.596 -0.513 1.00 96.38 308 THR A C 1
ATOM 2400 O O . THR A 1 308 ? -4.470 -5.157 0.225 1.00 96.38 308 THR A O 1
ATOM 2403 N N . LEU A 1 309 ? -6.281 -4.825 -1.070 1.00 96.94 309 LEU A N 1
ATOM 2404 C CA . LEU A 1 309 ? -6.599 -3.482 -0.616 1.00 96.94 309 LEU A CA 1
ATOM 2405 C C . LEU A 1 309 ? -7.636 -3.586 0.498 1.00 96.94 309 LEU A C 1
ATOM 2407 O O . LEU A 1 309 ? -8.757 -4.028 0.254 1.00 96.94 309 LEU A O 1
ATOM 2411 N N . GLN A 1 310 ? -7.282 -3.127 1.688 1.00 95.56 310 GLN A N 1
ATOM 2412 C CA . GLN A 1 310 ? -8.220 -2.822 2.754 1.00 95.56 310 GLN A CA 1
ATOM 2413 C C . GLN A 1 310 ? -8.708 -1.379 2.593 1.00 95.56 310 GLN A C 1
ATOM 2415 O O . GLN A 1 310 ? -7.894 -0.453 2.555 1.00 95.56 310 GLN A O 1
ATOM 2420 N N . ARG A 1 311 ? -10.025 -1.182 2.496 1.00 94.81 311 ARG A N 1
ATOM 2421 C CA . ARG A 1 311 ? -10.666 0.138 2.495 1.00 94.81 311 ARG A CA 1
ATOM 2422 C C . ARG A 1 311 ? -11.152 0.405 3.907 1.00 94.81 311 ARG A C 1
ATOM 2424 O O . ARG A 1 311 ? -11.961 -0.350 4.434 1.00 94.81 311 ARG A O 1
ATOM 2431 N N . ASN A 1 312 ? -10.670 1.473 4.513 1.00 95.00 312 ASN A N 1
ATOM 2432 C CA . ASN A 1 312 ? -11.002 1.841 5.878 1.00 95.00 312 ASN A CA 1
ATOM 2433 C C . ASN A 1 312 ? -11.574 3.255 5.919 1.00 95.00 312 ASN A C 1
ATOM 2435 O O . ASN A 1 312 ? -11.442 4.027 4.969 1.00 95.00 312 ASN A O 1
ATOM 2439 N N . ALA A 1 313 ? -12.162 3.612 7.052 1.00 93.88 313 ALA A N 1
ATOM 2440 C CA . ALA A 1 313 ? -12.439 4.998 7.372 1.00 93.88 313 ALA A CA 1
ATOM 2441 C C . ALA A 1 313 ? -12.190 5.304 8.842 1.00 93.88 313 ALA A C 1
ATOM 2443 O O . ALA A 1 313 ? -12.439 4.473 9.716 1.00 93.88 313 ALA A O 1
ATOM 2444 N N . CYS A 1 314 ? -11.710 6.517 9.095 1.00 93.31 314 CYS A N 1
ATOM 2445 C CA . CYS A 1 314 ? -11.702 7.128 10.410 1.00 93.31 314 CYS A CA 1
ATOM 2446 C C . CYS A 1 314 ? -13.007 7.907 10.581 1.00 93.31 314 CYS A C 1
ATOM 2448 O O . CYS A 1 314 ? -13.315 8.800 9.794 1.00 93.31 314 CYS A O 1
ATOM 2450 N N . VAL A 1 315 ? -13.778 7.542 11.595 1.00 91.94 315 VAL A N 1
ATOM 2451 C CA . VAL A 1 315 ? -14.993 8.226 12.016 1.00 91.94 315 VAL A CA 1
ATOM 2452 C C . VAL A 1 315 ? -14.625 9.139 13.166 1.00 91.94 315 VAL A C 1
ATOM 2454 O O . VAL A 1 315 ? -14.214 8.652 14.222 1.00 91.94 315 VAL A O 1
ATOM 2457 N N . SER A 1 316 ? -14.811 10.441 12.993 1.00 90.94 316 SER A N 1
ATOM 2458 C CA . SER A 1 316 ? -14.790 11.383 14.103 1.00 90.94 316 SER A CA 1
ATOM 2459 C C . SER A 1 316 ? -16.215 11.794 14.455 1.00 90.94 316 SER A C 1
ATOM 2461 O O . SER A 1 316 ? -17.060 11.989 13.579 1.00 90.94 316 SER A O 1
ATOM 2463 N N . TYR A 1 317 ? -16.519 11.873 15.747 1.00 87.75 317 TYR A N 1
ATOM 2464 C CA . TYR A 1 317 ? -17.832 12.313 16.201 1.00 87.75 317 TYR A CA 1
ATOM 2465 C C . TYR A 1 317 ? -17.750 13.118 17.490 1.00 87.75 317 TYR A C 1
ATOM 2467 O O . TYR A 1 317 ? -16.907 12.870 18.351 1.00 87.75 317 TYR A O 1
ATOM 2475 N N . HIS A 1 318 ? -18.653 14.084 17.613 1.00 87.00 318 HIS A N 1
ATOM 2476 C CA . HIS A 1 318 ? -18.761 14.942 18.786 1.00 87.00 318 HIS A CA 1
ATOM 2477 C C . HIS A 1 318 ? -19.850 14.415 19.711 1.00 87.00 318 HIS A C 1
ATOM 2479 O O . HIS A 1 318 ? -20.926 14.049 19.232 1.00 87.00 318 HIS A O 1
ATOM 2485 N N . ARG A 1 319 ? -19.584 14.377 21.023 1.00 83.12 319 ARG A N 1
ATOM 2486 C CA . ARG A 1 319 ? -20.626 14.118 22.025 1.00 83.12 319 ARG A CA 1
ATOM 2487 C C . ARG A 1 319 ? -20.755 15.233 23.037 1.00 83.12 319 ARG A C 1
ATOM 2489 O O . ARG A 1 319 ? -19.761 15.749 23.548 1.00 83.12 319 ARG A O 1
ATOM 2496 N N . VAL A 1 320 ? -22.003 15.467 23.416 1.00 76.56 320 VAL A N 1
ATOM 2497 C CA . VAL A 1 320 ? -22.364 16.281 24.570 1.00 76.56 320 VAL A CA 1
ATOM 2498 C C . VAL A 1 320 ? -22.207 15.460 25.845 1.00 76.56 320 VAL A C 1
ATOM 2500 O O . VAL A 1 320 ? -22.796 14.387 25.989 1.00 76.56 320 VAL A O 1
ATOM 2503 N N . TYR A 1 321 ? -21.459 15.986 26.810 1.00 70.31 321 TYR A N 1
ATOM 2504 C CA . TYR A 1 321 ? -21.411 15.410 28.148 1.00 70.31 321 TYR A CA 1
ATOM 2505 C C . TYR A 1 321 ? -22.549 15.962 29.012 1.00 70.31 321 TYR A C 1
ATOM 2507 O O . TYR A 1 321 ? -22.582 17.152 29.332 1.00 70.31 321 TYR A O 1
ATOM 2515 N N . VAL A 1 322 ? -23.467 15.098 29.453 1.00 66.00 322 VAL A N 1
ATOM 2516 C CA . VAL A 1 322 ? -24.434 15.468 30.494 1.00 66.00 322 VAL A CA 1
ATOM 2517 C C . VAL A 1 322 ? -23.807 15.185 31.848 1.00 66.00 322 VAL A C 1
ATOM 2519 O O . VAL A 1 322 ? -23.754 14.042 32.304 1.00 66.00 322 VAL A O 1
ATOM 2522 N N . LYS A 1 323 ? -23.334 16.242 32.513 1.00 65.38 323 LYS A N 1
ATOM 2523 C CA . LYS A 1 323 ? -22.881 16.136 33.900 1.00 65.38 323 LYS A CA 1
ATOM 2524 C C . LYS A 1 323 ? -24.079 15.741 34.762 1.00 65.38 323 LYS A C 1
ATOM 2526 O O . LYS A 1 323 ? -24.988 16.546 34.967 1.00 65.38 323 LYS A O 1
ATOM 2531 N N . LYS A 1 324 ? -24.089 14.503 35.266 1.00 60.34 324 LYS A N 1
ATOM 2532 C CA . LYS A 1 324 ? -25.050 14.080 36.291 1.00 60.34 324 LYS A CA 1
ATOM 2533 C C . LYS A 1 324 ? -24.788 14.917 37.542 1.00 60.34 324 LYS A C 1
ATOM 2535 O O . LYS A 1 324 ? -23.799 14.721 38.241 1.00 60.34 324 LYS A O 1
ATOM 2540 N N . SER A 1 325 ? -25.643 15.904 37.778 1.00 66.12 325 SER A N 1
ATOM 2541 C CA . SER A 1 325 ? -25.688 16.633 39.040 1.00 66.12 325 SER A CA 1
ATOM 2542 C C . SER A 1 325 ? -26.195 15.685 40.123 1.00 66.12 325 SER A C 1
ATOM 2544 O O . SER A 1 325 ? -27.245 15.070 39.953 1.00 66.12 325 SER A O 1
ATOM 2546 N N . LEU A 1 326 ? -25.457 15.573 41.229 1.00 64.44 326 LEU A N 1
ATOM 2547 C CA . LEU A 1 326 ? -25.818 14.731 42.377 1.00 64.44 326 LEU A CA 1
ATOM 2548 C C . LEU A 1 326 ? -27.107 15.192 43.084 1.00 64.44 326 LEU A C 1
ATOM 2550 O O . LEU A 1 326 ? -27.670 14.431 43.860 1.00 64.44 326 LEU A O 1
ATOM 2554 N N . PHE A 1 327 ? -27.598 16.404 42.793 1.00 68.00 327 PHE A N 1
ATOM 2555 C CA . PHE A 1 327 ? -28.709 17.025 43.524 1.00 68.00 327 PHE A CA 1
ATOM 2556 C C . PHE A 1 327 ? -29.833 17.583 42.643 1.00 68.00 327 PHE A C 1
ATOM 2558 O O . PHE A 1 327 ? -30.746 18.222 43.158 1.00 68.00 327 PHE A O 1
ATOM 2565 N N . SER A 1 328 ? -29.823 17.355 41.325 1.00 56.94 328 SER A N 1
ATOM 2566 C CA . SER A 1 328 ? -30.946 17.765 40.474 1.00 56.94 328 SER A CA 1
ATOM 2567 C C . SER A 1 328 ? -31.519 16.595 39.686 1.00 56.94 328 SER A C 1
ATOM 2569 O O . SER A 1 328 ? -30.785 15.833 39.058 1.00 56.94 328 SER A O 1
ATOM 2571 N N . LYS A 1 329 ? -32.860 16.477 39.694 1.00 59.97 329 LYS A N 1
ATOM 2572 C CA . LYS A 1 329 ? -33.610 15.675 38.713 1.00 59.97 329 LYS A CA 1
ATOM 2573 C C . LYS A 1 329 ? -33.001 15.963 37.344 1.00 59.97 329 LYS A C 1
ATOM 2575 O O . LYS A 1 329 ? -32.915 17.136 36.982 1.00 59.97 329 LYS A O 1
ATOM 2580 N N . ALA A 1 330 ? -32.527 14.923 36.655 1.00 53.19 330 ALA A N 1
ATOM 2581 C CA . ALA A 1 330 ? -31.781 15.027 35.405 1.00 53.19 330 ALA A CA 1
ATOM 2582 C C . ALA A 1 330 ? -32.482 15.997 34.442 1.00 53.19 330 ALA A C 1
ATOM 2584 O O . ALA A 1 330 ? -33.468 15.650 33.798 1.00 53.19 330 ALA A O 1
ATOM 2585 N N . LYS A 1 331 ? -32.010 17.245 34.389 1.00 54.94 331 LYS A N 1
ATOM 2586 C CA . LYS A 1 331 ? -32.533 18.248 33.470 1.00 54.94 331 LYS A CA 1
ATOM 2587 C C . LYS A 1 331 ? -31.708 18.100 32.206 1.00 54.94 331 LYS A C 1
ATOM 2589 O O . LYS A 1 331 ? -30.515 18.401 32.220 1.00 54.94 331 LYS A O 1
ATOM 2594 N N . THR A 1 332 ? -32.320 17.583 31.145 1.00 53.06 332 THR A N 1
ATOM 2595 C CA . THR A 1 332 ? -31.717 17.564 29.812 1.00 53.06 332 THR A CA 1
ATOM 2596 C C . THR A 1 332 ? -31.346 19.005 29.478 1.00 53.06 332 THR A C 1
ATOM 2598 O O . THR A 1 332 ? -32.220 19.863 29.362 1.00 53.06 332 THR A O 1
ATOM 2601 N N . VAL A 1 333 ? -30.050 19.310 29.433 1.00 53.53 333 VAL A N 1
ATOM 2602 C CA . VAL A 1 333 ? -29.574 20.660 29.120 1.00 53.53 333 VAL A CA 1
ATOM 2603 C C . VAL A 1 333 ? -29.787 20.861 27.622 1.00 53.53 333 VAL A C 1
ATOM 2605 O O . VAL A 1 333 ? -28.959 20.456 26.807 1.00 53.53 333 VAL A O 1
ATOM 2608 N N . SER A 1 334 ? -30.934 21.434 27.251 1.00 48.78 334 SER A N 1
ATOM 2609 C CA . SER A 1 334 ? -31.220 21.823 25.871 1.00 48.78 334 SER A CA 1
ATOM 2610 C C . SER A 1 334 ? -30.199 22.865 25.420 1.00 48.78 334 SER A C 1
ATOM 2612 O O . SER A 1 334 ? -29.959 23.857 26.115 1.00 48.78 334 SER A O 1
ATOM 2614 N N . HIS A 1 335 ? -29.578 22.611 24.273 1.00 50.38 335 HIS A N 1
ATOM 2615 C CA . HIS A 1 335 ? -28.559 23.467 23.683 1.00 50.38 335 HIS A CA 1
ATOM 2616 C C . HIS A 1 335 ? -29.199 24.747 23.147 1.00 50.38 335 HIS A C 1
ATOM 2618 O O . HIS A 1 335 ? -29.858 24.732 22.114 1.00 50.38 335 HIS A O 1
ATOM 2624 N N . GLY A 1 336 ? -29.010 25.852 23.866 1.00 49.16 336 GLY A N 1
ATOM 2625 C CA . GLY A 1 336 ? -29.031 27.174 23.247 1.00 49.16 336 GLY A CA 1
ATOM 2626 C C . GLY A 1 336 ? -27.648 27.465 22.643 1.00 49.16 336 GLY A C 1
ATOM 2627 O O . GLY A 1 336 ? -26.659 26.963 23.185 1.00 49.16 336 GLY A O 1
ATOM 2628 N N . PRO A 1 337 ? -27.555 28.269 21.571 1.00 54.28 337 PRO A N 1
ATOM 2629 C CA . PRO A 1 337 ? -26.308 28.563 20.850 1.00 54.28 337 PRO A CA 1
ATOM 2630 C C . PRO A 1 337 ? -25.177 29.183 21.701 1.00 54.28 337 PRO A C 1
ATOM 2632 O O . PRO A 1 337 ? -24.033 29.193 21.261 1.00 54.28 337 PRO A O 1
ATOM 2635 N N . ASP A 1 338 ? -25.455 29.625 22.934 1.00 56.12 338 ASP A N 1
ATOM 2636 C CA . ASP A 1 338 ? -24.525 30.417 23.754 1.00 56.12 338 ASP A CA 1
ATOM 2637 C C . ASP A 1 338 ? -23.824 29.678 24.912 1.00 56.12 338 ASP A C 1
ATOM 2639 O O . ASP A 1 338 ? -23.048 30.289 25.654 1.00 56.12 338 ASP A O 1
ATOM 2643 N N . LYS A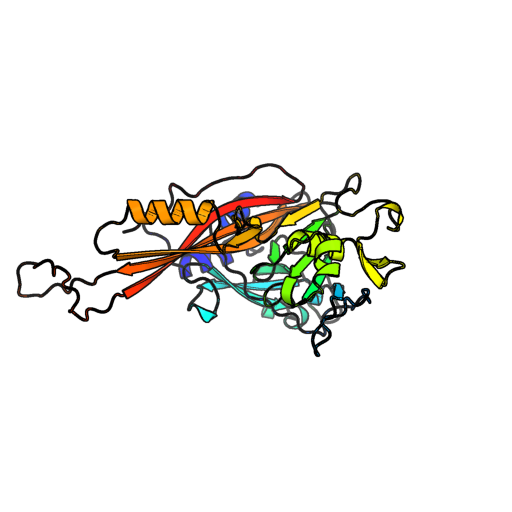 1 339 ? -24.050 28.373 25.130 1.00 55.53 339 LYS A N 1
ATOM 2644 C CA . LYS A 1 339 ? -23.423 27.665 26.271 1.00 55.53 339 LYS A CA 1
ATOM 2645 C C . LYS A 1 339 ? -22.203 26.832 25.869 1.00 55.53 339 LYS A C 1
ATOM 2647 O O . LYS A 1 339 ? -22.336 25.758 25.294 1.00 55.53 339 LYS A O 1
ATOM 2652 N N . LYS A 1 340 ? -21.025 27.319 26.295 1.00 61.22 340 LYS A N 1
ATOM 2653 C CA . LYS A 1 340 ? -19.663 26.739 26.220 1.00 61.22 340 LYS A CA 1
ATOM 2654 C C . LYS A 1 340 ? -19.504 25.375 26.925 1.00 61.22 340 LYS A C 1
ATOM 2656 O O . LYS A 1 340 ? -18.646 25.217 27.791 1.00 61.22 340 LYS A O 1
ATOM 2661 N N . THR A 1 341 ? -20.327 24.384 26.609 1.00 59.09 341 THR A N 1
ATOM 2662 C CA . THR A 1 341 ? -20.021 23.001 27.004 1.00 59.09 341 THR A CA 1
ATOM 2663 C C . THR A 1 341 ? -19.036 22.459 25.971 1.00 59.09 341 THR A C 1
ATOM 2665 O O . THR A 1 341 ? -19.321 22.583 24.782 1.00 59.09 341 THR A O 1
ATOM 2668 N N . PRO A 1 342 ? -17.864 21.932 26.362 1.00 67.12 342 PRO A N 1
ATOM 2669 C CA . PRO A 1 342 ? -16.902 21.447 25.384 1.00 67.12 342 PRO A CA 1
ATOM 2670 C C . PRO A 1 342 ? -17.473 20.210 24.690 1.00 67.12 342 PRO A C 1
ATOM 2672 O O . PRO A 1 342 ? -17.698 19.185 25.337 1.00 67.12 342 PRO A O 1
ATOM 2675 N N . ASP A 1 343 ? -17.701 20.304 23.382 1.00 73.06 343 ASP A N 1
ATOM 2676 C CA . ASP A 1 343 ? -17.945 19.125 22.560 1.00 73.06 343 ASP A CA 1
ATOM 2677 C C . ASP A 1 343 ? -16.703 18.234 22.623 1.00 73.06 343 ASP A C 1
ATOM 2679 O O . ASP A 1 343 ? -15.611 18.626 22.203 1.00 73.06 343 ASP A O 1
ATOM 2683 N N . LEU A 1 344 ? -16.861 17.025 23.157 1.00 81.50 344 LEU A N 1
ATOM 2684 C CA . LEU A 1 344 ? -15.774 16.057 23.201 1.00 81.50 344 LEU A CA 1
ATOM 2685 C C . LEU A 1 344 ? -15.684 15.356 21.849 1.00 81.50 344 LEU A C 1
ATOM 2687 O O . LEU A 1 344 ? -16.665 14.777 21.379 1.00 81.50 344 LEU A O 1
ATOM 2691 N N . LEU A 1 345 ? -14.502 15.411 21.239 1.00 85.50 345 LEU A N 1
ATOM 2692 C CA . LEU A 1 345 ? -14.205 14.765 19.969 1.00 85.50 345 LEU A CA 1
ATOM 2693 C C . LEU A 1 345 ? -13.688 13.347 20.209 1.00 85.50 345 LEU A C 1
ATOM 2695 O O . LEU A 1 345 ? -12.678 13.144 20.880 1.00 85.50 345 LEU A O 1
ATOM 2699 N N . PHE A 1 346 ? -14.373 12.372 19.628 1.00 88.06 346 PHE A N 1
ATOM 2700 C CA . PHE A 1 346 ? -14.011 10.963 19.679 1.00 88.06 346 PHE A CA 1
ATOM 2701 C C . PHE A 1 346 ? -13.646 10.463 18.291 1.00 88.06 346 PHE A C 1
ATOM 2703 O O . PHE A 1 346 ? -14.112 11.001 17.286 1.00 88.06 346 PHE A O 1
ATOM 2710 N N . TYR A 1 347 ? -12.866 9.385 18.255 1.00 89.12 347 TYR A N 1
ATOM 2711 C CA . TYR A 1 347 ? -12.448 8.738 17.022 1.00 89.12 347 TYR A CA 1
ATOM 2712 C C . TYR A 1 347 ? -12.669 7.230 17.081 1.00 89.12 347 TYR A C 1
ATOM 2714 O O . TYR A 1 347 ? -12.508 6.597 18.126 1.00 89.12 347 TYR A O 1
ATOM 2722 N N . SER A 1 348 ? -12.996 6.650 15.935 1.00 90.69 348 SER A N 1
ATOM 2723 C CA . SER A 1 348 ? -13.036 5.209 15.714 1.00 90.69 348 SER A CA 1
ATOM 2724 C C . SER A 1 348 ? -12.581 4.913 14.292 1.00 90.69 348 SER A C 1
ATOM 2726 O O . SER A 1 348 ? -12.841 5.707 13.398 1.00 90.69 348 SER A O 1
ATOM 2728 N N . ALA A 1 349 ? -11.948 3.767 14.059 1.00 92.00 349 ALA A N 1
ATOM 2729 C CA . ALA A 1 349 ? -11.642 3.318 12.710 1.00 92.00 349 ALA A CA 1
ATOM 2730 C C . ALA A 1 349 ? -12.432 2.058 12.406 1.00 92.00 349 ALA A C 1
ATOM 2732 O O . ALA A 1 349 ? -12.620 1.190 13.266 1.00 92.00 349 ALA A O 1
ATOM 2733 N N . VAL A 1 350 ? -12.886 1.976 11.164 1.00 92.62 350 VAL A N 1
ATOM 2734 C CA . VAL A 1 350 ? -13.744 0.905 10.680 1.00 92.62 350 VAL A CA 1
ATOM 2735 C C . VAL A 1 350 ? -13.253 0.430 9.325 1.00 92.62 350 VAL A C 1
ATOM 2737 O O . VAL A 1 350 ? -12.659 1.193 8.562 1.00 92.62 350 VAL A O 1
ATOM 2740 N N . ASN A 1 351 ? -13.502 -0.839 9.039 1.00 92.25 351 ASN A N 1
ATOM 2741 C CA . ASN A 1 351 ? -13.229 -1.434 7.746 1.00 92.25 351 ASN A CA 1
ATOM 2742 C C . ASN A 1 351 ? -14.496 -1.310 6.888 1.00 92.25 351 ASN A C 1
ATOM 2744 O O . ASN A 1 351 ? -15.571 -1.747 7.294 1.00 92.25 351 ASN A O 1
ATOM 2748 N N . LEU A 1 352 ? -14.373 -0.674 5.726 1.00 91.00 352 LEU A N 1
ATOM 2749 C CA . LEU A 1 352 ? -15.459 -0.481 4.760 1.00 91.00 352 LEU A CA 1
ATOM 2750 C C . LEU A 1 352 ? -15.568 -1.644 3.762 1.00 91.00 352 LEU A C 1
ATOM 2752 O O . LEU A 1 352 ? -16.564 -1.770 3.049 1.00 91.00 352 LEU A O 1
ATOM 2756 N N . GLY A 1 353 ? -14.550 -2.495 3.704 1.00 91.56 353 GLY A N 1
ATOM 2757 C CA . GLY A 1 353 ? -14.462 -3.669 2.853 1.00 91.56 353 GLY A CA 1
ATOM 2758 C C . GLY A 1 353 ? -13.042 -3.879 2.347 1.00 91.56 353 GLY A C 1
ATOM 2759 O O . GLY A 1 353 ? -12.124 -3.099 2.606 1.00 91.56 353 GLY A O 1
ATOM 2760 N N . PHE A 1 354 ? -12.864 -4.917 1.540 1.00 93.12 354 PHE A N 1
ATOM 2761 C CA . PHE A 1 354 ? -11.570 -5.225 0.948 1.00 93.12 354 PHE A CA 1
ATOM 2762 C C . PHE A 1 354 ? -11.712 -5.687 -0.499 1.00 93.12 354 PHE A C 1
ATOM 2764 O O . PHE A 1 354 ? -12.804 -6.035 -0.953 1.00 93.12 354 PHE A O 1
ATOM 2771 N N . THR A 1 355 ? -10.606 -5.642 -1.232 1.00 92.62 355 THR A N 1
ATOM 2772 C CA . THR A 1 355 ? -10.533 -6.085 -2.624 1.00 92.62 355 THR A CA 1
ATOM 2773 C C . THR A 1 355 ? -9.215 -6.805 -2.845 1.00 92.62 355 THR A C 1
ATOM 2775 O O . THR A 1 355 ? -8.149 -6.202 -2.710 1.00 92.62 355 THR A O 1
ATOM 2778 N N . ARG A 1 356 ? -9.275 -8.085 -3.220 1.00 93.06 356 ARG A N 1
ATOM 2779 C CA . ARG A 1 356 ? -8.100 -8.810 -3.712 1.00 93.06 356 ARG A CA 1
ATOM 2780 C C . ARG A 1 356 ? -7.820 -8.349 -5.135 1.00 93.06 356 ARG A C 1
ATOM 2782 O O . ARG A 1 356 ? -8.676 -8.477 -6.004 1.00 93.06 356 ARG A O 1
ATOM 2789 N N . PHE A 1 357 ? -6.643 -7.777 -5.366 1.00 91.56 357 PHE A N 1
ATOM 2790 C CA . PHE A 1 357 ? -6.291 -7.188 -6.663 1.00 91.56 357 PHE A CA 1
ATOM 2791 C C . PHE A 1 357 ? -5.210 -7.978 -7.404 1.00 91.56 357 PHE A C 1
ATOM 2793 O O . PHE A 1 357 ? -4.936 -7.699 -8.569 1.00 91.56 357 PHE A O 1
ATOM 2800 N N . PHE A 1 358 ? -4.594 -8.967 -6.752 1.00 90.94 358 PHE A N 1
ATOM 2801 C CA . PHE A 1 358 ? -3.609 -9.839 -7.377 1.00 90.94 358 PHE A CA 1
ATOM 2802 C C . PHE A 1 358 ? -3.593 -11.229 -6.719 1.00 90.94 358 PHE A C 1
ATOM 2804 O O . PHE A 1 358 ? -3.535 -11.287 -5.488 1.00 90.94 358 PHE A O 1
ATOM 2811 N N . PRO A 1 359 ? -3.556 -12.317 -7.515 1.00 81.38 359 PRO A N 1
ATOM 2812 C CA . PRO A 1 359 ? -3.725 -12.328 -8.974 1.00 81.38 359 PRO A CA 1
ATOM 2813 C C . PRO A 1 359 ? -5.133 -11.851 -9.401 1.00 81.38 359 PRO A C 1
ATOM 2815 O O . PRO A 1 359 ? -6.104 -12.052 -8.678 1.00 81.38 359 PRO A O 1
ATOM 2818 N N . GLN A 1 360 ? -5.227 -11.137 -10.530 1.00 67.38 360 GLN A N 1
ATOM 2819 C CA . GLN A 1 360 ? -6.487 -10.614 -11.099 1.00 67.38 360 GLN A CA 1
ATOM 2820 C C . GLN A 1 360 ? -7.516 -11.725 -11.356 1.00 67.38 360 GLN A C 1
ATOM 2822 O O . GLN A 1 360 ? -7.133 -12.805 -11.802 1.00 67.38 360 GLN A O 1
ATOM 2827 N N . PRO A 1 361 ? -8.815 -11.418 -11.222 1.00 53.25 361 PRO A N 1
ATOM 2828 C CA . PRO A 1 361 ? -9.414 -11.065 -9.948 1.00 53.25 361 PRO A CA 1
ATOM 2829 C C . PRO A 1 361 ? -10.444 -12.133 -9.565 1.00 53.25 361 PRO A C 1
ATOM 2831 O O . PRO A 1 361 ? -11.256 -12.557 -10.383 1.00 53.25 361 PRO A O 1
ATOM 2834 N N . SER A 1 362 ? -10.480 -12.525 -8.295 1.00 42.91 362 SER A N 1
ATOM 2835 C CA . SER A 1 362 ? -11.601 -13.300 -7.765 1.00 42.91 362 SER A CA 1
ATOM 2836 C C . SER A 1 362 ? -12.072 -12.660 -6.461 1.00 42.91 362 SER A C 1
ATOM 2838 O O . SER A 1 362 ? -11.430 -12.816 -5.425 1.00 42.91 362 SER A O 1
ATOM 2840 N N . LEU A 1 363 ? -13.212 -11.972 -6.558 1.00 52.97 363 LEU A N 1
ATOM 2841 C CA . LEU A 1 363 ? -14.076 -11.464 -5.485 1.00 52.97 363 LEU A CA 1
ATOM 2842 C C . LEU A 1 363 ? -13.737 -10.102 -4.842 1.00 52.97 363 LEU A C 1
ATOM 2844 O O . LEU A 1 363 ? -12.679 -9.873 -4.256 1.00 52.97 363 LEU A O 1
ATOM 2848 N N . VAL A 1 364 ? -14.739 -9.217 -4.894 1.00 56.41 364 VAL A N 1
ATOM 2849 C CA . VAL A 1 364 ? -14.903 -8.053 -4.012 1.00 56.41 364 VAL A CA 1
ATOM 2850 C C . VAL A 1 364 ? -15.839 -8.483 -2.882 1.00 56.41 364 VAL A C 1
ATOM 2852 O O . VAL A 1 364 ? -16.943 -8.948 -3.158 1.00 56.41 364 VAL A O 1
ATOM 2855 N N . HIS A 1 365 ? -15.428 -8.312 -1.625 1.00 59.00 365 HIS A N 1
ATOM 2856 C CA . HIS A 1 365 ? -16.266 -8.598 -0.457 1.00 59.00 365 HIS A CA 1
ATOM 2857 C C . HIS A 1 365 ? -16.566 -7.304 0.313 1.00 59.00 365 HIS A C 1
ATOM 2859 O O . HIS A 1 365 ? -15.683 -6.469 0.535 1.00 59.00 365 HIS A O 1
ATOM 2865 N N . TYR A 1 366 ? -17.823 -7.141 0.730 1.00 54.34 366 TYR A N 1
ATOM 2866 C CA . TYR A 1 366 ? -18.309 -5.994 1.499 1.00 54.34 366 TYR A CA 1
ATOM 2867 C C . TYR A 1 366 ? -18.735 -6.457 2.899 1.00 54.34 366 TYR A C 1
ATOM 2869 O O . TYR A 1 366 ? -19.576 -7.343 3.012 1.00 54.34 366 TYR A O 1
ATOM 2877 N N . HIS A 1 367 ? -18.192 -5.843 3.958 1.00 55.94 367 HIS A N 1
ATOM 2878 C CA . HIS A 1 367 ? -18.464 -6.211 5.363 1.00 55.94 367 HIS A CA 1
ATOM 2879 C C . HIS A 1 367 ? -18.984 -5.047 6.232 1.00 55.94 367 HIS A C 1
ATOM 2881 O O . HIS A 1 367 ? -18.923 -5.097 7.457 1.00 55.94 367 HIS A O 1
ATOM 2887 N N . ALA A 1 368 ? -19.510 -3.979 5.629 1.00 51.41 368 ALA A N 1
ATOM 2888 C CA . ALA A 1 368 ? -19.701 -2.724 6.360 1.00 51.41 368 ALA A CA 1
ATOM 2889 C C . ALA A 1 368 ? -20.919 -2.668 7.311 1.00 51.41 368 ALA A C 1
ATOM 2891 O O . ALA A 1 368 ? -20.956 -1.797 8.175 1.00 51.41 368 ALA A O 1
ATOM 2892 N N . LYS A 1 369 ? -21.942 -3.526 7.168 1.00 49.44 369 LYS A N 1
ATOM 2893 C CA . LYS A 1 369 ? -23.259 -3.232 7.778 1.00 49.44 369 LYS A CA 1
ATOM 2894 C C . LYS A 1 369 ? -23.495 -3.757 9.198 1.00 49.44 369 LYS A C 1
ATOM 2896 O O . LYS A 1 369 ? -24.321 -3.175 9.890 1.00 49.44 369 LYS A O 1
ATOM 2901 N N . GLU A 1 370 ? -22.792 -4.789 9.662 1.00 47.84 370 GLU A N 1
ATOM 2902 C CA . GLU A 1 370 ? -23.187 -5.484 10.908 1.00 47.84 370 GLU A CA 1
ATOM 2903 C C . GLU A 1 370 ? -22.276 -5.232 12.123 1.00 47.84 370 GLU A C 1
ATOM 2905 O O . GLU A 1 370 ? -22.634 -5.583 13.244 1.00 47.84 370 GLU A O 1
ATOM 2910 N N . SER A 1 371 ? -21.111 -4.600 11.952 1.00 46.12 371 SER A N 1
ATOM 2911 C CA . SER A 1 371 ? -20.073 -4.555 12.999 1.00 46.12 371 SER A CA 1
ATOM 2912 C C . SER A 1 371 ? -20.004 -3.259 13.820 1.00 46.12 371 SER A C 1
ATOM 2914 O O . SER A 1 371 ? -19.188 -3.167 14.739 1.00 46.12 371 SER A O 1
ATOM 2916 N N . ILE A 1 372 ? -20.842 -2.252 13.539 1.00 50.69 372 ILE A N 1
ATOM 2917 C CA . ILE A 1 372 ? -20.707 -0.914 14.141 1.00 50.69 372 ILE A CA 1
ATOM 2918 C C . ILE A 1 372 ? -21.948 -0.575 14.964 1.00 50.69 372 ILE A C 1
ATOM 2920 O O . ILE A 1 372 ? -22.945 -0.069 14.457 1.00 50.69 372 ILE A O 1
ATOM 2924 N N . GLN A 1 373 ? -21.857 -0.831 16.267 1.00 46.97 373 GLN A N 1
ATOM 2925 C CA . GLN A 1 373 ? -22.789 -0.289 17.253 1.00 46.97 373 GLN A CA 1
ATOM 2926 C C . GLN A 1 373 ? -22.258 1.079 17.706 1.00 46.97 373 GLN A C 1
ATOM 2928 O O . GLN A 1 373 ? -21.263 1.152 18.428 1.00 46.97 373 GLN A O 1
ATOM 2933 N N . ILE A 1 374 ? -22.885 2.169 17.247 1.00 46.78 374 ILE A N 1
ATOM 2934 C CA . ILE A 1 374 ? -22.654 3.507 17.810 1.00 46.78 374 ILE A CA 1
ATOM 2935 C C . ILE A 1 374 ? -23.456 3.571 19.113 1.00 46.78 374 ILE A C 1
ATOM 2937 O O . ILE A 1 374 ? -24.684 3.601 19.076 1.00 46.78 374 ILE A O 1
ATOM 2941 N N . TYR A 1 375 ? -22.769 3.527 20.251 1.00 43.75 375 TYR A N 1
ATOM 2942 C CA . TYR A 1 375 ? -23.387 3.661 21.575 1.00 43.75 375 TYR A CA 1
ATOM 2943 C C . TYR A 1 375 ? -23.532 5.106 21.990 1.00 43.75 375 TYR A C 1
ATOM 2945 O O . TYR A 1 375 ? -22.486 5.781 21.919 1.00 43.75 375 TYR A O 1
#